Protein AF-A0A2D9X0V2-F1 (afdb_monomer_lite)

Foldseek 3Di:
DCCVPPVVDDDPQQHDVVSVVVVVVVVCVVPVCVLLVVLVCCVQPVQQKDKDAQVCCVVLVHDHALFRIFIDDNPDDSNPDDTAATEDEDEPPDDLDDPPDPCRHPVNLAVRQVVGVVVVHWYWYWYQYPVRDIDIDTDYDDDDAADADFDDLVLLLVQLPADWDQPDQQAIKGQADVDDDDQLAFDDDDRTGGGGNLSNQLSVCSNVVNLVPHDQSNVVSNVLSVRNWRWDQPVVPVARTFTDRDDPPPDGRPDGHHRPVDDD

Secondary structure (DSSP, 8-state):
-HHHHHH---BTTB-SHHHHHHHHHHHHTT-TTHHHHHHHHHHHHTTT-EEEEGGGTGGGTPPP-S-SEEEE-TT--TTTS--SEEEEEEETT--SSSSS-GGGSHHHHHHHHHHHHHTT-EEEEEEE-TT--EEEEEE-------SSPPPPHHHHHHHHTS-EEE-GGG-EEES--TT---TTSSEEETTEEEEPHHHHHHHHHHHTT-GGG--HHHHHHHHHHHTTPEEEE-GGGTSSEEEESSSTTSS--SEEE--TTS--

pLDDT: mean 91.46, std 9.12, range [43.88, 97.81]

Radius of gyration: 25.65 Å; chains: 1; bounding box: 57×40×72 Å

Structure (mmCIF, N/CA/C/O backbone):
data_AF-A0A2D9X0V2-F1
#
_entry.id   AF-A0A2D9X0V2-F1
#
loop_
_atom_site.group_PDB
_atom_site.id
_atom_site.type_symbol
_atom_site.label_atom_id
_atom_site.label_alt_id
_atom_site.label_comp_id
_atom_site.label_asym_id
_atom_site.label_entity_id
_atom_site.label_seq_id
_atom_site.pdbx_PDB_ins_code
_atom_site.Cartn_x
_atom_site.Cartn_y
_atom_site.Cartn_z
_atom_site.occupancy
_atom_site.B_iso_or_equiv
_atom_site.auth_seq_id
_atom_site.auth_comp_id
_atom_site.auth_asym_id
_atom_site.auth_atom_id
_atom_site.pdbx_PDB_model_num
ATOM 1 N N . MET A 1 1 ? 19.853 6.253 -24.425 1.00 90.56 1 MET A N 1
ATOM 2 C CA . MET A 1 1 ? 20.759 5.801 -23.343 1.00 90.56 1 MET A CA 1
ATOM 3 C C . MET A 1 1 ? 20.825 4.274 -23.250 1.00 90.56 1 MET A C 1
ATOM 5 O O . MET A 1 1 ? 21.833 3.720 -23.668 1.00 90.56 1 MET A O 1
ATOM 9 N N . PHE A 1 2 ? 19.755 3.577 -22.837 1.00 93.25 2 PHE A N 1
ATOM 10 C CA . PHE A 1 2 ? 19.764 2.114 -22.609 1.00 93.25 2 PHE A CA 1
ATOM 11 C C . PHE A 1 2 ? 20.326 1.276 -23.769 1.00 93.25 2 PHE A C 1
ATOM 13 O O . PHE A 1 2 ? 21.198 0.434 -23.568 1.00 93.25 2 PHE A O 1
ATOM 20 N N . SER A 1 3 ? 19.871 1.524 -25.001 1.00 92.00 3 SER A N 1
ATOM 21 C CA . SER A 1 3 ? 20.321 0.760 -26.174 1.00 92.00 3 SER A CA 1
ATOM 22 C C . SER A 1 3 ? 21.825 0.887 -26.447 1.00 92.00 3 SER A C 1
ATOM 24 O O . SER A 1 3 ? 22.450 -0.082 -26.870 1.00 92.00 3 SER A O 1
ATOM 26 N N . ARG A 1 4 ? 22.419 2.056 -26.180 1.00 91.69 4 ARG A N 1
ATOM 27 C CA . ARG A 1 4 ? 23.867 2.274 -26.321 1.00 91.69 4 ARG A CA 1
ATOM 28 C C . ARG A 1 4 ? 24.619 1.480 -25.254 1.00 91.69 4 ARG A C 1
ATOM 30 O O . ARG A 1 4 ? 25.456 0.652 -25.590 1.00 91.69 4 ARG A O 1
ATOM 37 N N . ASN A 1 5 ? 24.241 1.676 -23.991 1.00 90.56 5 ASN A N 1
ATOM 38 C CA . ASN A 1 5 ? 24.984 1.170 -22.835 1.00 90.56 5 ASN A CA 1
ATOM 39 C C . ASN A 1 5 ? 24.847 -0.350 -22.635 1.00 90.56 5 ASN A C 1
ATOM 41 O O . ASN A 1 5 ? 25.811 -1.000 -22.253 1.00 90.56 5 ASN A O 1
ATOM 45 N N . HIS A 1 6 ? 23.679 -0.936 -22.929 1.00 91.69 6 HIS A N 1
ATOM 46 C CA . HIS A 1 6 ? 23.405 -2.355 -22.638 1.00 91.69 6 HIS A CA 1
ATOM 47 C C . HIS A 1 6 ? 23.173 -3.227 -23.870 1.00 91.69 6 HIS A C 1
ATOM 49 O O . HIS A 1 6 ? 23.117 -4.450 -23.752 1.00 91.69 6 HIS A O 1
ATOM 55 N N . ARG A 1 7 ? 22.961 -2.634 -25.052 1.00 88.69 7 ARG A N 1
ATOM 56 C CA . ARG A 1 7 ? 22.652 -3.390 -26.281 1.00 88.69 7 ARG A CA 1
ATOM 57 C C . ARG A 1 7 ? 23.682 -3.194 -27.390 1.00 88.69 7 ARG A C 1
ATOM 59 O O . ARG A 1 7 ? 23.500 -3.763 -28.460 1.00 88.69 7 ARG A O 1
ATOM 66 N N . GLY A 1 8 ? 24.739 -2.417 -27.144 1.00 88.31 8 GLY A N 1
ATOM 67 C CA . GLY A 1 8 ? 25.802 -2.172 -28.121 1.00 88.31 8 GLY A CA 1
ATOM 68 C C . GLY A 1 8 ? 25.319 -1.457 -29.384 1.00 88.31 8 GLY A C 1
ATOM 69 O O . GLY A 1 8 ? 25.950 -1.572 -30.431 1.00 88.31 8 GLY A O 1
ATOM 70 N N . VAL A 1 9 ? 24.184 -0.752 -29.317 1.00 92.31 9 VAL A N 1
ATOM 71 C CA . VAL A 1 9 ? 23.658 -0.000 -30.460 1.00 92.31 9 VAL A CA 1
ATOM 72 C C . VAL A 1 9 ? 24.478 1.273 -30.623 1.00 92.31 9 VAL A C 1
ATOM 74 O O . VAL A 1 9 ? 24.496 2.123 -29.729 1.00 92.31 9 VAL A O 1
ATOM 77 N N . SER A 1 10 ? 25.135 1.415 -31.771 1.00 89.69 10 SER A N 1
ATOM 78 C CA . SER A 1 10 ? 25.848 2.634 -32.138 1.00 89.69 10 SER A CA 1
ATOM 79 C C . SER A 1 10 ? 24.902 3.643 -32.788 1.00 89.69 10 SER A C 1
ATOM 81 O O . SER A 1 10 ? 24.020 3.296 -33.575 1.00 89.69 10 SER A O 1
ATOM 83 N N . PHE A 1 11 ? 25.097 4.916 -32.455 1.00 91.94 11 PHE A N 1
ATOM 84 C CA . PHE A 1 11 ? 24.356 6.029 -33.036 1.00 91.94 11 PHE A CA 1
ATOM 85 C C . PHE A 1 11 ? 25.360 6.937 -33.749 1.00 91.94 11 PHE A C 1
ATOM 87 O O . PHE A 1 11 ? 26.221 7.497 -33.075 1.00 91.94 11 PHE A O 1
ATOM 94 N N . PRO A 1 12 ? 25.284 7.111 -35.082 1.00 91.50 12 PRO A N 1
ATOM 95 C CA . PRO A 1 12 ? 26.264 7.911 -35.825 1.00 91.50 12 PRO A CA 1
ATOM 96 C C . PRO A 1 12 ? 26.401 9.357 -35.331 1.00 91.50 12 PRO A C 1
ATOM 98 O O . PRO A 1 12 ? 27.483 9.928 -35.390 1.00 91.50 12 PRO A O 1
ATOM 101 N N . SER A 1 13 ? 25.316 9.939 -34.812 1.00 90.94 13 SER A N 1
ATOM 102 C CA . SER A 1 13 ? 25.298 11.284 -34.227 1.00 90.94 13 SER A CA 1
ATOM 103 C C . SER A 1 13 ? 25.867 11.357 -32.803 1.00 90.94 13 SER A C 1
ATOM 105 O O . SER A 1 13 ? 26.024 12.452 -32.278 1.00 90.94 13 SER A O 1
ATOM 107 N N . ILE A 1 14 ? 26.144 10.215 -32.165 1.00 92.44 14 ILE A N 1
ATOM 108 C CA . ILE A 1 14 ? 26.687 10.106 -30.803 1.00 92.44 14 ILE A CA 1
ATOM 109 C C . ILE A 1 14 ? 27.862 9.105 -30.827 1.00 92.44 14 ILE A C 1
ATOM 111 O O . ILE A 1 14 ? 27.744 7.988 -30.309 1.00 92.44 14 ILE A O 1
ATOM 115 N N . PRO A 1 15 ? 28.978 9.461 -31.495 1.00 90.69 15 PRO A N 1
ATOM 116 C CA . PRO A 1 15 ? 30.068 8.526 -31.776 1.00 90.69 15 PRO A CA 1
ATOM 117 C C . PRO A 1 15 ? 30.901 8.157 -30.541 1.00 90.69 15 PRO A C 1
ATOM 119 O O . PRO A 1 15 ? 31.476 7.073 -30.501 1.00 90.69 15 PRO A O 1
ATOM 122 N N . ASP A 1 16 ? 30.958 9.030 -29.536 1.00 91.88 16 ASP A N 1
ATOM 123 C CA . ASP A 1 16 ? 31.800 8.885 -28.348 1.00 91.88 16 ASP A CA 1
ATOM 124 C C . ASP A 1 16 ? 31.093 9.398 -27.079 1.00 91.88 16 ASP A C 1
ATOM 126 O O . ASP A 1 16 ? 29.935 9.827 -27.113 1.00 91.88 16 ASP A O 1
ATOM 130 N N . ASP A 1 17 ? 31.770 9.292 -25.934 1.00 91.25 17 ASP A N 1
ATOM 131 C CA . ASP A 1 17 ? 31.208 9.671 -24.633 1.00 91.25 17 ASP A CA 1
ATOM 132 C C . ASP A 1 17 ? 31.069 11.183 -24.437 1.00 91.25 17 ASP A C 1
ATOM 134 O O . ASP A 1 17 ? 30.162 11.616 -23.728 1.00 91.25 17 ASP A O 1
ATOM 138 N N . ASN A 1 18 ? 31.880 12.000 -25.114 1.00 94.88 18 ASN A N 1
ATOM 139 C CA . ASN A 1 18 ? 31.736 13.456 -25.063 1.00 94.88 18 ASN A CA 1
ATOM 140 C C . ASN A 1 18 ? 30.476 13.900 -25.814 1.00 94.88 18 ASN A C 1
ATOM 142 O O . ASN A 1 18 ? 29.699 14.710 -25.307 1.00 94.88 18 ASN A O 1
ATOM 146 N N . ALA A 1 19 ? 30.231 13.327 -26.995 1.00 94.56 19 ALA A N 1
ATOM 147 C CA . ALA A 1 19 ? 29.002 13.542 -27.749 1.00 94.56 19 ALA A CA 1
ATOM 148 C C . ALA A 1 19 ? 27.776 13.034 -26.977 1.00 94.56 19 ALA A C 1
ATOM 150 O O . ALA A 1 19 ? 26.724 13.673 -26.995 1.00 94.56 19 ALA A O 1
ATOM 151 N N . MET A 1 20 ? 27.913 11.913 -26.258 1.00 93.50 20 MET A N 1
ATOM 152 C CA . MET A 1 20 ? 26.854 11.406 -25.387 1.00 93.50 20 MET A CA 1
ATOM 153 C C . MET A 1 20 ? 26.541 12.381 -24.257 1.00 93.50 20 MET A C 1
ATOM 155 O O . MET A 1 20 ? 25.371 12.672 -24.031 1.00 93.50 20 MET A O 1
ATOM 159 N N . LEU A 1 21 ? 27.559 12.900 -23.568 1.00 94.25 21 LEU A N 1
ATOM 160 C CA . LEU A 1 21 ? 27.370 13.877 -22.499 1.00 94.25 21 LEU A CA 1
ATOM 161 C C . LEU A 1 21 ? 26.686 15.147 -23.019 1.00 94.25 21 LEU A C 1
ATOM 163 O O . LEU A 1 21 ? 25.749 15.632 -22.392 1.00 94.25 21 LEU A O 1
ATOM 167 N N . GLY A 1 22 ? 27.098 15.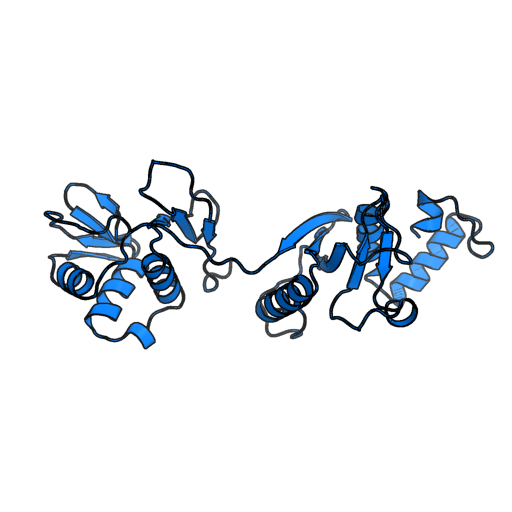643 -24.189 1.00 95.81 22 GLY A N 1
ATOM 168 C CA . GLY A 1 22 ? 26.439 16.771 -24.851 1.00 95.81 22 GLY A CA 1
ATOM 169 C C . GLY A 1 22 ? 24.956 16.503 -25.120 1.00 95.81 22 GLY A C 1
ATOM 170 O O . GLY A 1 22 ? 24.108 17.312 -24.750 1.00 95.81 22 GLY A O 1
ATOM 171 N N . TRP A 1 23 ? 24.638 15.333 -25.683 1.00 94.94 23 TRP A N 1
ATOM 172 C CA . TRP A 1 23 ? 23.258 14.916 -25.938 1.00 94.94 23 TRP A CA 1
ATOM 173 C C . TRP A 1 23 ? 22.440 14.771 -24.647 1.00 94.94 23 TRP A C 1
ATOM 175 O O . TRP A 1 23 ? 21.298 15.218 -24.596 1.00 94.94 23 TRP A O 1
ATOM 185 N N . VAL A 1 24 ? 23.009 14.170 -23.596 1.00 94.94 24 VAL A N 1
ATOM 186 C CA . VAL A 1 24 ? 22.336 14.026 -22.295 1.00 94.94 24 VAL A CA 1
ATOM 187 C C . VAL A 1 24 ? 22.049 15.399 -21.699 1.00 94.94 24 VAL A C 1
ATOM 189 O O . VAL A 1 24 ? 20.915 15.647 -21.308 1.00 94.94 24 VAL A O 1
ATOM 192 N N . ASN A 1 25 ? 23.023 16.311 -21.693 1.00 95.00 25 ASN A N 1
ATOM 193 C CA . ASN A 1 25 ? 22.840 17.662 -21.165 1.00 95.00 25 ASN A CA 1
ATOM 194 C C . ASN A 1 25 ? 21.732 18.418 -21.906 1.00 95.00 25 ASN A C 1
ATOM 196 O O . ASN A 1 25 ? 20.874 19.018 -21.269 1.00 95.00 25 ASN A O 1
ATOM 200 N N . GLU A 1 26 ? 21.705 18.355 -23.240 1.00 95.38 26 GLU A N 1
ATOM 201 C CA . GLU A 1 26 ? 20.637 18.965 -24.042 1.00 95.38 26 GLU A CA 1
ATOM 202 C C . GLU A 1 26 ? 19.260 18.378 -23.698 1.00 95.38 26 GLU A C 1
ATOM 204 O O . GLU A 1 26 ? 18.265 19.099 -23.600 1.00 95.38 26 GLU A O 1
ATOM 209 N N . ARG A 1 27 ? 19.187 17.060 -23.491 1.00 94.38 27 ARG A N 1
ATOM 210 C CA . ARG A 1 27 ? 17.928 16.389 -23.157 1.00 94.38 27 ARG A CA 1
ATOM 211 C C . ARG A 1 27 ? 17.461 16.704 -21.747 1.00 94.38 27 ARG A C 1
ATOM 213 O O . ARG A 1 27 ? 16.280 16.980 -21.592 1.00 94.38 27 ARG A O 1
ATOM 220 N N . LEU A 1 28 ? 18.363 16.765 -20.771 1.00 95.06 28 LEU A N 1
ATOM 221 C CA . LEU A 1 28 ? 18.031 17.113 -19.387 1.00 95.06 28 LEU A CA 1
ATOM 222 C C . LEU A 1 28 ? 17.458 18.521 -19.240 1.00 95.06 28 LEU A C 1
ATOM 224 O O . LEU A 1 28 ? 16.636 18.751 -18.361 1.00 95.06 28 LEU A O 1
ATOM 228 N N . MET A 1 29 ? 17.841 19.453 -20.118 1.00 93.88 29 MET A N 1
ATOM 229 C CA . MET A 1 29 ? 17.241 20.792 -20.133 1.00 93.88 29 MET A CA 1
ATOM 230 C C . MET A 1 29 ? 15.763 20.781 -20.542 1.00 93.88 29 MET A C 1
ATOM 232 O O . MET A 1 29 ? 15.030 21.698 -20.187 1.00 93.88 29 MET A O 1
ATOM 236 N N . ASN A 1 30 ? 15.329 19.767 -21.296 1.00 93.44 30 ASN A N 1
ATOM 237 C CA . ASN A 1 30 ? 13.947 19.624 -21.756 1.00 93.44 30 ASN A CA 1
ATOM 238 C C . ASN A 1 30 ? 13.145 18.631 -20.907 1.00 93.44 30 ASN A C 1
ATOM 240 O O . ASN A 1 30 ? 11.937 18.781 -20.768 1.00 93.44 30 ASN A O 1
ATOM 244 N N . ASP A 1 31 ? 13.817 17.615 -20.374 1.00 92.75 31 ASP A N 1
ATOM 245 C CA . ASP A 1 31 ? 13.231 16.530 -19.601 1.00 92.75 31 ASP A CA 1
ATOM 246 C C . ASP A 1 31 ? 14.148 16.182 -18.414 1.00 92.75 31 ASP A C 1
ATOM 248 O O . ASP A 1 31 ? 15.063 15.357 -18.538 1.00 92.75 31 ASP A O 1
ATOM 252 N N . PRO A 1 32 ? 13.929 16.826 -17.254 1.00 91.69 32 PRO A N 1
ATOM 253 C CA . PRO A 1 32 ? 14.712 16.569 -16.050 1.00 91.69 32 PRO A CA 1
ATOM 254 C C . PRO A 1 32 ? 14.565 15.143 -15.503 1.00 91.69 32 PRO A C 1
ATOM 256 O O . PRO A 1 32 ? 15.434 14.703 -14.752 1.00 91.69 32 PRO A O 1
ATOM 259 N N . ALA A 1 33 ? 13.501 14.416 -15.873 1.00 91.94 33 ALA A N 1
ATOM 260 C CA . ALA A 1 33 ? 13.238 13.055 -15.408 1.00 91.94 33 ALA A CA 1
ATOM 261 C C . ALA A 1 33 ? 14.044 11.991 -16.172 1.00 91.94 33 ALA A C 1
ATOM 263 O O . ALA A 1 33 ? 14.067 10.825 -15.776 1.00 91.94 33 ALA A O 1
ATOM 264 N N . LEU A 1 34 ? 14.751 12.374 -17.241 1.00 94.50 34 LEU A N 1
ATOM 265 C CA . LEU A 1 34 ? 15.469 11.458 -18.128 1.00 94.50 34 LEU A CA 1
ATOM 266 C C . LEU A 1 34 ? 16.405 10.480 -17.396 1.00 94.50 34 LEU A C 1
ATOM 268 O O . LEU A 1 34 ? 16.521 9.323 -17.804 1.00 94.50 34 LEU A O 1
ATOM 272 N N . ILE A 1 35 ? 17.106 10.923 -16.343 1.00 94.75 35 ILE A N 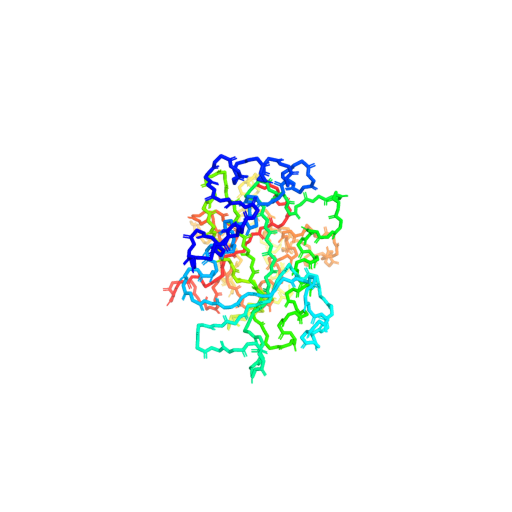1
ATOM 273 C CA . ILE A 1 35 ? 18.024 10.043 -15.595 1.00 94.75 35 ILE A CA 1
ATOM 274 C C . ILE A 1 35 ? 17.243 9.008 -14.779 1.00 94.75 35 ILE A C 1
ATOM 276 O O . ILE A 1 35 ? 17.631 7.840 -14.746 1.00 94.75 35 ILE A O 1
ATOM 280 N N . GLN A 1 36 ? 16.142 9.414 -14.152 1.00 95.19 36 GLN A N 1
ATOM 281 C CA . GLN A 1 36 ? 15.252 8.542 -13.391 1.00 95.19 36 GLN A CA 1
ATOM 282 C C . GLN A 1 36 ? 14.593 7.516 -14.314 1.00 95.19 36 GLN A C 1
ATOM 284 O O . GLN A 1 36 ? 14.670 6.315 -14.060 1.00 95.19 36 GLN A O 1
ATOM 289 N N . GLU A 1 37 ? 14.040 7.966 -15.441 1.00 95.25 37 GLU A N 1
ATOM 290 C CA . GLU A 1 37 ? 13.464 7.089 -16.460 1.00 95.25 37 GLU A CA 1
ATOM 291 C C . GLU A 1 37 ? 14.492 6.098 -17.015 1.00 95.25 37 GLU A C 1
ATOM 293 O O . GLU A 1 37 ? 14.180 4.929 -17.256 1.00 95.25 37 GLU A O 1
ATOM 298 N N . TYR A 1 38 ? 15.740 6.538 -17.204 1.00 96.00 38 TYR A N 1
ATOM 299 C CA . TYR A 1 38 ? 16.826 5.654 -17.605 1.00 96.00 38 TYR A CA 1
ATOM 300 C C . TYR A 1 38 ? 17.105 4.571 -16.555 1.00 96.00 38 TYR A C 1
ATOM 302 O O . TYR A 1 38 ? 17.200 3.402 -16.935 1.00 96.00 38 TYR A O 1
ATOM 310 N N . ALA A 1 39 ? 17.190 4.931 -15.271 1.00 97.06 39 ALA A N 1
ATOM 311 C CA . ALA A 1 39 ? 17.398 3.978 -14.178 1.00 97.06 39 ALA A CA 1
ATOM 312 C C . ALA A 1 39 ? 16.252 2.954 -14.096 1.00 97.06 39 ALA A C 1
ATOM 314 O O . ALA A 1 39 ? 16.486 1.750 -13.983 1.00 97.06 39 ALA A O 1
ATOM 315 N N . ILE A 1 40 ? 15.007 3.408 -14.262 1.00 97.31 40 ILE A N 1
ATOM 316 C CA . ILE A 1 40 ? 13.824 2.542 -14.345 1.00 97.31 40 ILE A CA 1
ATOM 317 C C . ILE A 1 40 ? 13.918 1.586 -15.536 1.00 97.31 40 ILE A C 1
ATOM 319 O O . ILE A 1 40 ? 13.707 0.378 -15.395 1.00 97.31 40 ILE A O 1
ATOM 323 N N . LEU A 1 41 ? 14.248 2.102 -16.725 1.00 96.94 41 LEU A N 1
ATOM 324 C CA . LEU A 1 41 ? 14.426 1.267 -17.909 1.00 96.94 41 LEU A CA 1
ATOM 325 C C . LEU A 1 41 ? 15.534 0.242 -17.702 1.00 96.94 41 LEU A C 1
ATOM 327 O O . LEU A 1 41 ? 15.370 -0.896 -18.130 1.00 96.94 41 LEU A O 1
ATOM 331 N N . GLU A 1 42 ? 16.639 0.614 -17.064 1.00 96.56 42 GLU A N 1
ATOM 332 C CA . GLU A 1 42 ? 17.723 -0.303 -16.733 1.00 96.56 42 GLU A CA 1
ATOM 333 C C . GLU A 1 42 ? 17.231 -1.423 -15.807 1.00 96.56 42 GLU A C 1
ATOM 335 O O . GLU A 1 42 ? 17.318 -2.597 -16.184 1.00 96.56 42 GLU A O 1
ATOM 340 N N . ALA A 1 43 ? 16.602 -1.069 -14.682 1.00 96.69 43 ALA A N 1
ATOM 341 C CA . ALA A 1 43 ? 16.047 -2.013 -13.713 1.00 96.69 43 ALA A CA 1
ATOM 342 C C . ALA A 1 43 ? 15.055 -3.000 -14.350 1.00 96.69 43 ALA A C 1
ATOM 344 O O . ALA A 1 43 ? 15.099 -4.204 -14.090 1.00 96.69 43 ALA A O 1
ATOM 345 N N . LEU A 1 44 ? 14.192 -2.519 -15.249 1.00 96.88 44 LEU A N 1
ATOM 346 C CA . LEU A 1 44 ? 13.216 -3.369 -15.925 1.00 96.88 44 LEU A CA 1
ATOM 347 C C . LEU A 1 44 ? 13.830 -4.191 -17.065 1.00 96.88 44 LEU A C 1
ATOM 349 O O . LEU A 1 44 ? 13.467 -5.354 -17.247 1.00 96.88 44 LEU A O 1
ATOM 353 N N . ARG A 1 45 ? 14.731 -3.623 -17.874 1.00 96.38 45 ARG A N 1
ATOM 354 C CA . ARG A 1 45 ? 15.180 -4.227 -19.145 1.00 96.38 45 ARG A CA 1
ATOM 355 C C . ARG A 1 45 ? 16.430 -5.091 -19.018 1.00 96.38 45 ARG A C 1
ATOM 357 O O . ARG A 1 45 ? 16.611 -5.959 -19.882 1.00 96.38 45 ARG A O 1
ATOM 364 N N . VAL A 1 46 ? 17.281 -4.878 -18.010 1.00 95.06 46 VAL A N 1
ATOM 365 C CA . VAL A 1 46 ? 18.464 -5.725 -17.751 1.00 95.06 46 VAL A CA 1
ATOM 366 C C . VAL A 1 46 ? 18.061 -7.182 -17.472 1.00 95.06 46 VAL A C 1
ATOM 368 O O . VAL A 1 46 ? 18.612 -8.061 -18.135 1.00 95.06 46 VAL A O 1
ATOM 371 N N . PRO A 1 47 ? 17.025 -7.476 -16.656 1.00 94.12 47 PRO A N 1
ATOM 372 C CA . PRO A 1 47 ? 16.509 -8.840 -16.472 1.00 94.12 47 PRO A CA 1
ATOM 373 C C . PRO A 1 47 ? 15.866 -9.475 -17.722 1.00 94.12 47 PRO A C 1
ATOM 375 O O . PRO A 1 47 ? 15.432 -10.624 -17.688 1.00 94.12 47 PRO A O 1
ATOM 378 N N . GLY A 1 48 ? 15.767 -8.746 -18.840 1.00 95.19 48 GLY A N 1
ATOM 379 C CA . GLY A 1 48 ? 15.264 -9.263 -20.116 1.00 95.19 48 GLY A CA 1
ATOM 380 C C . GLY A 1 48 ? 13.790 -8.971 -20.414 1.00 95.19 48 GLY A C 1
ATOM 381 O O . GLY A 1 48 ? 13.319 -9.349 -21.499 1.00 95.19 48 GLY A O 1
ATOM 382 N N . ASN A 1 49 ? 13.078 -8.269 -19.522 1.00 97.00 49 ASN A N 1
ATOM 383 C CA . ASN A 1 49 ? 11.703 -7.819 -19.769 1.00 97.00 49 ASN A CA 1
ATOM 384 C C . ASN A 1 49 ? 11.635 -6.901 -20.991 1.00 97.00 49 ASN A C 1
ATOM 386 O O . ASN A 1 49 ? 12.634 -6.306 -21.402 1.00 97.00 49 ASN A O 1
ATOM 390 N N . LYS A 1 50 ? 10.453 -6.767 -21.591 1.00 96.38 50 LYS A N 1
ATOM 391 C CA . LYS A 1 50 ? 10.176 -5.808 -22.667 1.00 96.38 50 LYS A CA 1
ATOM 392 C C . LYS A 1 50 ? 9.313 -4.714 -22.080 1.00 96.38 50 LYS A C 1
ATOM 394 O O . LYS A 1 50 ? 8.371 -5.024 -21.371 1.00 96.38 50 LYS A O 1
ATOM 399 N N . VAL A 1 51 ? 9.654 -3.465 -22.366 1.00 96.56 51 VAL A N 1
ATOM 400 C CA . VAL A 1 51 ? 8.919 -2.298 -21.880 1.00 96.56 51 VAL A CA 1
ATOM 401 C C . VAL A 1 51 ? 8.561 -1.448 -23.084 1.00 96.56 51 VAL A C 1
ATOM 403 O O . VAL A 1 51 ? 9.408 -1.224 -23.953 1.00 96.56 51 VAL A O 1
ATOM 406 N N . VAL A 1 52 ? 7.310 -1.014 -23.140 1.00 95.50 52 VAL A N 1
ATOM 407 C CA . VAL A 1 52 ? 6.800 -0.059 -24.120 1.00 95.50 52 VAL A CA 1
ATOM 408 C C . VAL A 1 52 ? 6.308 1.147 -23.339 1.00 95.50 52 VAL A C 1
ATOM 410 O O . VAL A 1 52 ? 5.530 0.986 -22.410 1.00 95.50 52 VAL A O 1
ATOM 413 N N . LEU A 1 53 ? 6.785 2.334 -23.696 1.00 95.38 53 LEU A N 1
ATOM 414 C CA . LEU A 1 53 ? 6.413 3.586 -23.035 1.00 95.38 53 LEU A CA 1
ATOM 415 C C . LEU A 1 53 ? 5.090 4.130 -23.585 1.00 95.38 53 LEU A C 1
ATOM 417 O O . LEU A 1 53 ? 4.771 3.871 -24.752 1.00 95.38 53 LEU A O 1
ATOM 421 N N . GLN A 1 54 ? 4.377 4.914 -22.773 1.00 94.44 54 GLN A N 1
ATOM 422 C CA . GLN A 1 54 ? 3.032 5.441 -23.051 1.00 94.44 54 GLN A CA 1
ATOM 423 C C . GLN A 1 54 ? 2.871 6.037 -24.454 1.00 94.44 54 GLN A C 1
ATOM 425 O O . GLN A 1 54 ? 1.963 5.675 -25.200 1.00 94.44 54 GLN A O 1
ATOM 430 N N . HIS A 1 55 ? 3.829 6.855 -24.894 1.00 91.56 55 HIS A N 1
ATOM 431 C CA . HIS A 1 55 ? 3.808 7.492 -26.218 1.00 91.56 55 HIS A CA 1
ATOM 432 C C . HIS A 1 55 ? 3.839 6.508 -27.412 1.00 91.56 55 HIS A C 1
ATOM 434 O O . HIS A 1 55 ? 3.723 6.923 -28.567 1.00 91.56 55 HIS A O 1
ATOM 440 N N . ASN A 1 56 ? 4.028 5.207 -27.169 1.00 93.81 56 ASN A N 1
ATOM 441 C CA . ASN A 1 56 ? 3.967 4.149 -28.178 1.00 93.81 56 ASN A CA 1
ATOM 442 C C . ASN A 1 56 ? 2.772 3.192 -28.008 1.00 93.81 56 ASN A C 1
ATOM 444 O O . ASN A 1 56 ? 2.675 2.249 -28.794 1.00 93.81 56 ASN A O 1
ATOM 448 N N . PHE A 1 57 ? 1.866 3.404 -27.046 1.00 92.88 57 PHE A N 1
ATOM 449 C CA . PHE A 1 57 ? 0.711 2.519 -26.819 1.00 92.88 57 PHE A CA 1
ATOM 450 C C . PHE A 1 57 ? -0.181 2.401 -28.056 1.00 92.88 57 PHE A C 1
ATOM 452 O O . PHE A 1 57 ? -0.457 1.291 -28.519 1.00 92.88 57 PHE A O 1
ATOM 459 N N . SER A 1 58 ? -0.517 3.535 -28.674 1.00 90.25 58 SER A N 1
ATOM 460 C CA . SER A 1 58 ? -1.354 3.589 -29.880 1.00 90.25 58 SER A CA 1
ATOM 461 C C . SER A 1 58 ? -0.777 2.780 -31.047 1.00 90.25 58 SER A C 1
ATOM 463 O O . SER A 1 58 ? -1.517 2.135 -31.787 1.00 90.25 58 SER A O 1
ATOM 465 N N . LYS A 1 59 ? 0.555 2.726 -31.178 1.00 89.12 59 LYS A N 1
ATOM 466 C CA . LYS A 1 59 ? 1.243 1.939 -32.218 1.00 89.12 59 LYS A CA 1
ATOM 467 C C . LYS A 1 59 ? 1.102 0.429 -32.018 1.00 89.12 59 LYS A C 1
ATOM 469 O O . LYS A 1 59 ? 1.327 -0.324 -32.962 1.00 89.12 59 LYS A O 1
ATOM 474 N N . LEU A 1 60 ? 0.764 -0.010 -30.808 1.00 85.94 60 LEU A N 1
ATOM 475 C CA . LEU A 1 60 ? 0.512 -1.409 -30.465 1.00 85.94 60 LEU A CA 1
ATOM 476 C C . LEU A 1 60 ? -0.979 -1.726 -30.308 1.00 85.94 60 LEU A C 1
ATOM 478 O O . LEU A 1 60 ? -1.310 -2.844 -29.921 1.00 85.94 60 LEU A O 1
ATOM 482 N N . GLY A 1 61 ? -1.869 -0.772 -30.606 1.00 86.69 61 GLY A N 1
ATOM 483 C CA . GLY A 1 61 ? -3.306 -0.940 -30.386 1.00 86.69 61 GLY A CA 1
ATOM 484 C C . GLY A 1 61 ? -3.656 -1.136 -28.911 1.00 86.69 61 GLY A C 1
ATOM 485 O O . GLY A 1 61 ? -4.593 -1.863 -28.598 1.00 86.69 61 GLY A O 1
ATOM 486 N N . ILE A 1 62 ? -2.859 -0.555 -28.013 1.00 86.56 62 ILE A N 1
ATOM 487 C CA . ILE A 1 62 ? -3.130 -0.535 -26.579 1.00 86.56 62 ILE A CA 1
ATOM 488 C C . ILE A 1 62 ? -3.873 0.767 -26.284 1.00 86.56 62 ILE A C 1
ATOM 490 O O . ILE A 1 62 ? -3.426 1.834 -26.712 1.00 86.56 62 ILE A O 1
ATOM 494 N N . ASP A 1 63 ? -4.988 0.654 -25.565 1.00 86.50 63 ASP A N 1
ATOM 495 C CA . ASP A 1 63 ? -5.738 1.803 -25.064 1.00 86.50 63 ASP A CA 1
ATOM 496 C C . ASP A 1 63 ? -4.849 2.703 -24.203 1.00 86.50 63 ASP A C 1
ATOM 498 O O . ASP A 1 63 ? -3.936 2.227 -23.520 1.00 86.50 63 ASP A O 1
ATOM 502 N N . ASP A 1 64 ? -5.132 4.003 -24.240 1.00 84.75 64 ASP A N 1
ATOM 503 C CA . ASP A 1 64 ? -4.449 4.955 -23.376 1.00 84.75 64 ASP A CA 1
ATOM 504 C C . ASP A 1 64 ? -4.740 4.632 -21.903 1.00 84.75 64 ASP A C 1
ATOM 506 O O . ASP A 1 64 ? -5.827 4.165 -21.544 1.00 84.75 64 ASP A O 1
ATOM 510 N N . SER A 1 65 ? -3.743 4.829 -21.053 1.00 86.12 65 SER A N 1
ATOM 511 C CA . SER A 1 65 ? -3.858 4.635 -19.611 1.00 86.12 65 SER A CA 1
ATOM 512 C C . SER A 1 65 ? -2.959 5.624 -18.891 1.00 86.12 65 SER A C 1
ATOM 514 O O . SER A 1 65 ? -2.008 6.145 -19.469 1.00 86.12 65 SER A O 1
ATOM 516 N N . ASN A 1 66 ? -3.211 5.837 -17.600 1.00 89.38 66 ASN A N 1
ATOM 517 C CA . ASN A 1 66 ? -2.365 6.681 -16.749 1.00 89.38 66 ASN A CA 1
ATOM 518 C C . ASN A 1 66 ? -1.008 6.026 -16.403 1.00 89.38 66 ASN A C 1
ATOM 520 O O . ASN A 1 66 ? -0.340 6.426 -15.455 1.00 89.38 66 ASN A O 1
ATOM 524 N N . SER A 1 67 ? -0.604 4.999 -17.153 1.00 94.94 67 SER A N 1
ATOM 525 C CA . SER A 1 67 ? 0.637 4.259 -16.958 1.00 94.94 67 SER A CA 1
ATOM 526 C C . SER A 1 67 ? 1.770 4.881 -17.763 1.00 94.94 67 SER A C 1
ATOM 528 O O . SER A 1 67 ? 1.646 5.109 -18.965 1.00 94.94 67 SER A O 1
ATOM 530 N N . TRP A 1 68 ? 2.929 5.048 -17.131 1.00 96.06 68 TRP A N 1
ATOM 531 C CA . TRP A 1 68 ? 4.159 5.478 -17.798 1.00 96.06 68 TRP A CA 1
ATOM 532 C C . TRP A 1 68 ? 4.639 4.450 -18.837 1.00 96.06 68 TRP A C 1
ATOM 534 O O . TRP A 1 68 ? 5.145 4.791 -19.914 1.00 96.06 68 TRP A O 1
ATOM 544 N N . GLY A 1 69 ? 4.449 3.162 -18.544 1.00 96.44 69 GLY A N 1
ATOM 545 C CA . GLY A 1 69 ? 4.821 2.090 -19.453 1.00 96.44 69 GLY A CA 1
ATOM 546 C C . GLY A 1 69 ? 4.078 0.786 -19.217 1.00 96.44 69 GLY A C 1
ATOM 547 O O . GLY A 1 69 ? 3.399 0.584 -18.217 1.00 96.44 69 GLY A O 1
ATOM 548 N N . ILE A 1 70 ? 4.233 -0.124 -20.169 1.00 96.75 70 ILE A N 1
ATOM 549 C CA . ILE A 1 70 ? 3.665 -1.467 -20.143 1.00 96.75 70 ILE A CA 1
ATOM 550 C C . ILE A 1 70 ? 4.792 -2.470 -20.312 1.00 96.75 70 ILE A C 1
ATOM 552 O O . ILE A 1 70 ? 5.676 -2.290 -21.159 1.00 96.75 70 ILE A O 1
ATOM 556 N N . ARG A 1 71 ? 4.763 -3.537 -19.513 1.00 96.75 71 ARG A N 1
ATOM 557 C CA . ARG A 1 71 ? 5.833 -4.527 -19.451 1.00 96.75 71 ARG A CA 1
ATOM 558 C C . ARG A 1 71 ? 5.348 -5.922 -19.830 1.00 96.75 71 ARG A C 1
ATOM 560 O O . ARG A 1 71 ? 4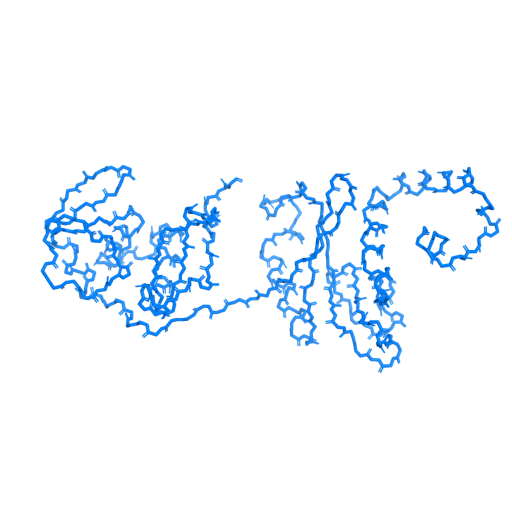.246 -6.350 -19.499 1.00 96.75 71 ARG A O 1
ATOM 567 N N . TRP A 1 72 ? 6.244 -6.645 -20.492 1.00 97.81 72 TRP A N 1
ATOM 568 C CA . TRP A 1 72 ? 6.168 -8.079 -20.722 1.00 97.81 72 TRP A CA 1
ATOM 569 C C . TRP A 1 72 ? 7.367 -8.768 -20.079 1.00 97.81 72 TRP A C 1
ATOM 571 O O . TRP A 1 72 ? 8.483 -8.233 -20.092 1.00 97.81 72 TRP A O 1
ATOM 581 N N . ALA A 1 73 ? 7.151 -9.976 -19.578 1.00 96.94 73 ALA A N 1
ATOM 582 C CA . ALA A 1 73 ? 8.179 -10.885 -19.111 1.00 96.94 73 ALA A CA 1
ATOM 583 C C . ALA A 1 73 ? 9.188 -11.228 -20.221 1.00 96.94 73 ALA A C 1
ATOM 585 O O . ALA A 1 73 ? 8.997 -10.960 -21.415 1.00 96.94 73 ALA A O 1
ATOM 586 N N . SER A 1 74 ? 10.323 -11.797 -19.822 1.00 95.88 74 SER A N 1
ATOM 587 C CA . SER A 1 74 ? 11.444 -12.065 -20.723 1.00 95.88 74 SER A CA 1
ATOM 588 C C . SER A 1 74 ? 11.135 -13.106 -21.807 1.00 95.88 74 SER A C 1
ATOM 590 O O . SER A 1 74 ? 11.718 -13.041 -22.890 1.00 95.88 74 SER A O 1
ATOM 592 N N . ASP A 1 75 ? 10.188 -14.001 -21.579 1.00 95.88 75 ASP A N 1
ATOM 593 C CA . ASP A 1 75 ? 9.726 -15.036 -22.507 1.00 95.88 75 ASP A CA 1
ATOM 594 C C . ASP A 1 75 ? 8.590 -14.571 -23.436 1.00 95.88 75 ASP A C 1
ATOM 596 O O . ASP A 1 75 ? 8.318 -15.204 -24.458 1.00 95.88 75 ASP A O 1
ATOM 600 N N . LYS A 1 76 ? 7.962 -13.429 -23.139 1.00 95.94 76 LYS A N 1
ATOM 601 C CA . LYS A 1 76 ? 6.846 -12.875 -23.912 1.00 95.94 76 LYS A CA 1
ATOM 602 C C . LYS A 1 76 ? 7.296 -11.799 -24.900 1.00 95.94 76 LYS A C 1
ATOM 604 O O . LYS A 1 76 ? 8.355 -11.176 -24.786 1.00 95.94 76 LYS A O 1
ATOM 609 N N . HIS A 1 77 ? 6.467 -11.592 -25.923 1.00 92.69 77 HIS A N 1
ATOM 610 C CA . HIS A 1 77 ? 6.716 -10.619 -26.990 1.00 92.69 77 HIS A CA 1
ATOM 611 C C . HIS A 1 77 ? 5.496 -9.711 -27.209 1.00 92.69 77 HIS A C 1
ATOM 613 O O . HIS A 1 77 ? 4.412 -10.264 -27.424 1.00 92.69 77 HIS A O 1
ATOM 619 N N . PRO A 1 78 ? 5.664 -8.370 -27.259 1.00 91.94 78 PRO A N 1
ATOM 620 C CA . PRO A 1 78 ? 4.554 -7.418 -27.389 1.00 91.94 78 PRO A CA 1
ATOM 621 C C . PRO A 1 78 ? 3.638 -7.638 -28.596 1.00 91.94 78 PRO A C 1
ATOM 623 O O . PRO A 1 78 ? 2.442 -7.408 -28.514 1.00 91.94 78 PRO A O 1
ATOM 626 N N . SER A 1 79 ? 4.172 -8.134 -29.715 1.00 89.06 79 SER A N 1
ATOM 627 C CA . SER A 1 79 ? 3.365 -8.404 -30.919 1.00 89.06 79 SER A CA 1
ATOM 628 C C . SER A 1 79 ? 2.577 -9.719 -30.894 1.00 89.06 79 SER A C 1
ATOM 630 O O . SER A 1 79 ? 1.829 -9.990 -31.828 1.00 89.06 79 SER A O 1
ATOM 632 N N . LYS A 1 80 ? 2.792 -10.578 -29.889 1.00 91.50 80 LYS A N 1
ATOM 633 C CA . LYS A 1 80 ? 2.202 -11.930 -29.825 1.00 91.50 80 LYS A CA 1
ATOM 634 C C . LYS A 1 80 ? 1.434 -12.201 -28.536 1.00 91.50 80 LYS A C 1
ATOM 636 O O . LYS A 1 80 ? 0.612 -13.107 -28.507 1.00 91.50 80 LYS A O 1
ATOM 641 N N . HIS A 1 81 ? 1.735 -11.464 -27.473 1.00 94.94 81 HIS A N 1
ATOM 642 C CA . HIS A 1 81 ? 1.223 -11.724 -26.135 1.00 94.94 81 HIS A CA 1
ATOM 643 C C . HIS A 1 81 ? 0.628 -10.453 -25.547 1.00 94.94 81 HIS A C 1
ATOM 645 O O . HIS A 1 81 ? 1.098 -9.349 -25.828 1.00 94.94 81 HIS A O 1
ATOM 651 N N . LYS A 1 82 ? -0.366 -10.626 -24.676 1.00 94.06 82 LYS A N 1
ATOM 652 C CA . LYS A 1 82 ? -0.874 -9.536 -23.845 1.00 94.06 82 LYS A CA 1
ATOM 653 C C . LYS A 1 82 ? 0.202 -9.068 -22.853 1.00 94.06 82 LYS A C 1
ATOM 655 O O . LYS A 1 82 ? 1.069 -9.876 -22.505 1.00 94.06 82 LYS A O 1
ATOM 660 N N . PRO A 1 83 ? 0.159 -7.794 -22.433 1.00 95.44 83 PRO A N 1
ATOM 661 C CA . PRO A 1 83 ? 0.986 -7.292 -21.344 1.00 95.44 83 PRO A CA 1
ATOM 662 C C . PRO A 1 83 ? 0.895 -8.118 -20.065 1.00 95.44 83 PRO A C 1
ATOM 664 O O . PRO A 1 83 ? -0.158 -8.683 -19.787 1.00 95.44 83 PRO A O 1
ATOM 667 N N . ASP A 1 84 ? 1.968 -8.119 -19.274 1.00 97.00 84 ASP A N 1
ATOM 668 C CA . ASP A 1 84 ? 1.982 -8.696 -17.924 1.00 97.00 84 ASP A CA 1
ATOM 669 C C . ASP A 1 84 ? 1.684 -7.650 -16.850 1.00 97.00 84 ASP A C 1
ATOM 671 O O . ASP A 1 84 ? 1.002 -7.936 -15.867 1.00 97.00 84 ASP A O 1
ATOM 675 N N . SER A 1 85 ? 2.213 -6.438 -17.017 1.00 97.38 85 SER A N 1
ATOM 676 C CA . SER A 1 85 ? 2.041 -5.365 -16.046 1.00 97.38 85 SER A CA 1
ATOM 677 C C . SER A 1 85 ? 1.962 -3.996 -16.699 1.00 97.38 85 SER A C 1
ATOM 679 O O . SER A 1 85 ? 2.417 -3.786 -17.830 1.00 97.38 85 SER A O 1
ATOM 681 N N . GLU A 1 86 ? 1.376 -3.067 -15.957 1.00 97.56 86 GLU A N 1
ATOM 682 C CA . GLU A 1 86 ? 1.472 -1.640 -16.215 1.00 97.56 86 GLU A CA 1
ATOM 683 C C . GLU A 1 86 ? 2.302 -0.982 -15.115 1.00 97.56 86 GLU A C 1
ATOM 685 O O . GLU A 1 86 ? 2.307 -1.426 -13.967 1.00 97.56 86 GLU A O 1
ATOM 690 N N . VAL A 1 87 ? 3.043 0.049 -15.502 1.00 97.38 87 VAL A N 1
ATOM 691 C CA . VAL A 1 87 ? 4.107 0.642 -14.706 1.00 97.38 87 VAL A CA 1
ATOM 692 C C . VAL A 1 87 ? 3.863 2.134 -14.557 1.00 97.38 87 VAL A C 1
ATOM 694 O O . VAL A 1 87 ? 3.714 2.833 -15.560 1.00 97.38 87 VAL A O 1
ATOM 697 N N . ILE A 1 88 ? 3.919 2.617 -13.321 1.00 96.31 88 ILE A N 1
ATOM 698 C CA . ILE A 1 88 ? 4.128 4.029 -12.973 1.00 96.31 88 ILE A CA 1
ATOM 699 C C . ILE A 1 88 ? 5.350 4.140 -12.064 1.00 96.31 88 ILE A C 1
ATOM 701 O O . ILE A 1 88 ? 5.857 3.130 -11.566 1.00 96.31 88 ILE A O 1
ATOM 705 N N . TRP A 1 89 ? 5.844 5.354 -11.849 1.00 95.50 89 TRP A N 1
ATOM 706 C CA . TRP A 1 89 ? 7.009 5.558 -11.005 1.00 95.50 89 TRP A CA 1
ATOM 707 C C . TRP A 1 89 ? 6.971 6.888 -10.256 1.00 95.50 89 TRP A C 1
ATOM 709 O O . TRP A 1 89 ? 6.270 7.804 -10.674 1.00 95.50 89 TRP A O 1
ATOM 719 N N . PHE A 1 90 ? 7.732 6.949 -9.164 1.00 94.00 90 PHE A N 1
ATOM 720 C CA . PHE A 1 90 ? 7.870 8.099 -8.269 1.00 94.00 90 PHE A CA 1
ATOM 721 C C . PHE A 1 90 ? 9.337 8.256 -7.846 1.00 94.00 90 PHE A C 1
ATOM 723 O O . PHE A 1 90 ? 10.073 7.265 -7.739 1.00 94.00 90 PHE A O 1
ATOM 730 N N . ASN A 1 91 ? 9.773 9.480 -7.552 1.00 92.94 91 ASN A N 1
ATOM 731 C CA . ASN A 1 91 ? 10.980 9.680 -6.749 1.00 92.94 91 ASN A CA 1
ATOM 732 C C . ASN A 1 91 ? 10.706 9.320 -5.280 1.00 92.94 91 ASN A C 1
ATOM 734 O O . ASN A 1 91 ? 9.607 9.517 -4.772 1.00 92.94 91 ASN A O 1
ATOM 738 N N . SER A 1 92 ? 11.724 8.851 -4.557 1.00 92.50 92 SER A N 1
ATOM 739 C CA . SER A 1 92 ? 11.600 8.507 -3.131 1.00 92.50 92 SER A CA 1
ATOM 740 C C . SER A 1 92 ? 11.232 9.691 -2.230 1.00 92.50 92 SER A C 1
ATOM 742 O O . SER A 1 92 ? 10.813 9.482 -1.097 1.00 92.50 92 SER A O 1
ATOM 744 N N . SER A 1 93 ? 11.427 10.922 -2.708 1.00 89.06 93 SER A N 1
ATOM 745 C CA . SER A 1 93 ? 11.074 12.164 -2.017 1.00 89.06 93 SER A CA 1
ATOM 746 C C . SER A 1 93 ? 9.672 12.682 -2.354 1.00 89.06 93 SER A C 1
ATOM 748 O O . SER A 1 93 ? 9.244 13.675 -1.766 1.00 89.06 93 SER A O 1
ATOM 750 N N . GLU A 1 94 ? 8.962 12.056 -3.299 1.00 87.00 94 GLU A N 1
ATOM 751 C CA . GLU A 1 94 ? 7.605 12.465 -3.660 1.00 87.00 94 GLU A CA 1
ATOM 752 C C . GLU A 1 94 ? 6.610 12.069 -2.571 1.00 87.00 94 GLU A C 1
ATOM 754 O O . GLU A 1 94 ? 6.564 10.927 -2.112 1.00 87.00 94 GLU A O 1
ATOM 759 N N . LEU A 1 95 ? 5.791 13.039 -2.168 1.00 79.81 95 LEU A N 1
ATOM 760 C CA . LEU A 1 95 ? 4.724 12.831 -1.202 1.00 79.81 95 LEU A CA 1
ATOM 761 C C . LEU A 1 95 ? 3.450 12.402 -1.930 1.00 79.81 95 LEU A C 1
ATOM 763 O O . LEU A 1 95 ? 3.008 13.061 -2.867 1.00 79.81 95 LEU A O 1
ATOM 767 N N . LEU A 1 96 ? 2.825 11.332 -1.440 1.00 74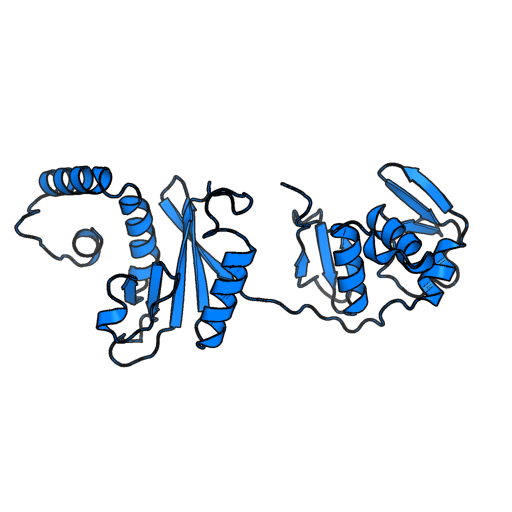.75 96 LEU A N 1
ATOM 768 C CA . LEU A 1 96 ? 1.515 10.857 -1.911 1.00 74.75 96 LEU A CA 1
ATOM 769 C C . LEU A 1 96 ? 0.342 11.588 -1.224 1.00 74.75 96 LEU A C 1
ATOM 771 O O . LEU A 1 96 ? -0.828 11.333 -1.519 1.00 74.75 96 LEU A O 1
ATOM 775 N N . SER A 1 97 ? 0.660 12.487 -0.287 1.00 61.16 97 SER A N 1
ATOM 776 C CA . SER A 1 97 ? -0.260 13.279 0.525 1.00 61.16 97 SER A CA 1
ATOM 777 C C . SER A 1 97 ? -0.156 14.761 0.145 1.00 61.16 97 SER A C 1
ATOM 779 O O . SER A 1 97 ? 0.767 15.457 0.568 1.00 61.16 97 SER A O 1
ATOM 781 N N . GLY A 1 98 ? -1.095 15.277 -0.651 1.00 51.91 98 GLY A N 1
ATOM 782 C CA . GLY A 1 98 ? -1.159 16.715 -0.916 1.00 51.91 98 GLY A CA 1
ATOM 783 C C . GLY A 1 98 ? -2.088 17.113 -2.059 1.00 51.91 98 GLY A C 1
ATOM 784 O O . GLY A 1 98 ? -2.169 16.443 -3.078 1.00 51.91 98 GLY A O 1
ATOM 785 N N . ASN A 1 99 ? -2.756 18.259 -1.906 1.00 46.28 99 ASN A N 1
ATOM 786 C CA . ASN A 1 99 ? -3.590 18.918 -2.925 1.00 46.28 99 ASN A CA 1
ATOM 787 C C . ASN A 1 99 ? -2.783 19.529 -4.097 1.00 46.28 99 ASN A C 1
ATOM 789 O O . ASN A 1 99 ? -3.288 20.398 -4.809 1.00 46.28 99 ASN A O 1
ATOM 793 N N . SER A 1 100 ? -1.523 19.135 -4.280 1.00 43.88 100 SER A N 1
ATOM 794 C CA . SER A 1 100 ? -0.670 19.563 -5.389 1.00 43.88 100 SER A CA 1
ATOM 795 C C . SER A 1 100 ? -0.570 18.417 -6.389 1.00 43.88 100 SER A C 1
ATOM 797 O O . SER A 1 100 ? 0.026 17.391 -6.083 1.00 43.88 100 SER A O 1
ATOM 799 N N . ASP A 1 101 ? -1.191 18.625 -7.549 1.00 47.75 101 ASP A N 1
ATOM 800 C CA . ASP A 1 101 ? -1.362 17.697 -8.669 1.00 47.75 101 ASP A CA 1
ATOM 801 C C . ASP A 1 101 ? -2.154 16.419 -8.334 1.00 47.75 101 ASP A C 1
ATOM 803 O O . ASP A 1 101 ? -1.653 15.417 -7.834 1.00 47.75 101 ASP A O 1
ATOM 807 N N . GLN A 1 102 ? -3.449 16.447 -8.679 1.00 49.38 102 GLN A N 1
ATOM 808 C CA . GLN A 1 102 ? -4.427 15.362 -8.484 1.00 49.38 102 GLN A CA 1
ATOM 809 C C . GLN A 1 102 ? -4.003 14.001 -9.087 1.00 49.38 102 GLN A C 1
ATOM 811 O O . GLN A 1 102 ? -4.642 12.985 -8.813 1.00 49.38 102 GLN A O 1
ATOM 816 N N . SER A 1 103 ? -2.942 13.942 -9.898 1.00 56.94 103 SER A N 1
ATOM 817 C CA . SER A 1 103 ? -2.486 12.723 -10.574 1.00 56.94 103 SER A CA 1
ATOM 818 C C . SER A 1 103 ? -1.790 11.705 -9.661 1.00 56.94 103 SER A C 1
ATOM 820 O O . SER A 1 103 ? -1.645 10.557 -10.074 1.00 56.94 103 SER A O 1
ATOM 822 N N . HIS A 1 104 ? -1.403 12.073 -8.432 1.00 65.06 104 HIS A N 1
ATOM 823 C CA . HIS A 1 104 ? -0.539 11.239 -7.578 1.00 65.06 104 HIS A CA 1
ATOM 824 C C . HIS A 1 104 ? -1.043 11.030 -6.136 1.00 65.06 104 HIS A C 1
ATOM 826 O O . HIS A 1 104 ? -0.257 10.725 -5.241 1.00 65.06 104 HIS A O 1
ATOM 832 N N . SER A 1 105 ? -2.352 11.155 -5.890 1.00 81.12 105 SER A N 1
ATOM 833 C CA . SER A 1 105 ? -2.948 10.818 -4.588 1.00 81.12 105 SER A CA 1
ATOM 834 C C . SER A 1 105 ? -3.103 9.301 -4.392 1.00 81.12 105 SER A C 1
ATOM 836 O O . SER A 1 105 ? -3.142 8.536 -5.360 1.00 81.12 105 SER A O 1
ATOM 838 N N . LEU A 1 106 ? -3.268 8.851 -3.140 1.00 84.31 106 LEU A N 1
ATOM 839 C CA . LEU A 1 106 ? -3.630 7.454 -2.836 1.00 84.31 106 LEU A CA 1
ATOM 840 C C . LEU A 1 106 ? -4.930 7.013 -3.530 1.00 84.31 106 LEU A C 1
ATOM 842 O O . LEU A 1 106 ? -5.047 5.859 -3.934 1.00 84.31 106 LEU A O 1
ATOM 846 N N . GLU A 1 107 ? -5.888 7.926 -3.699 1.00 86.62 107 GLU A N 1
ATOM 847 C CA . GLU A 1 107 ? -7.140 7.665 -4.415 1.00 86.62 107 GLU A CA 1
ATOM 848 C C . GLU A 1 107 ? -6.888 7.424 -5.908 1.00 86.62 107 GLU A C 1
ATOM 850 O O . GLU A 1 107 ? -7.337 6.416 -6.455 1.00 86.62 107 GLU A O 1
ATOM 855 N N . SER A 1 108 ? -6.105 8.291 -6.555 1.00 88.12 108 SER A N 1
ATOM 856 C CA . SER A 1 108 ? -5.713 8.129 -7.959 1.00 88.12 108 SER A CA 1
ATOM 857 C C . SER A 1 108 ? -4.904 6.847 -8.167 1.00 88.12 108 SER A C 1
ATOM 859 O O . SER A 1 108 ? -5.105 6.136 -9.153 1.00 88.12 108 SER A O 1
ATOM 861 N N . LEU A 1 109 ? -4.040 6.502 -7.208 1.00 91.12 109 LEU A N 1
ATOM 862 C CA . LEU A 1 109 ? -3.251 5.274 -7.217 1.00 91.12 109 LEU A CA 1
ATOM 863 C C . LEU A 1 109 ? -4.129 4.018 -7.092 1.00 91.12 109 LEU A C 1
ATOM 865 O O . LEU A 1 109 ? -3.915 3.043 -7.815 1.00 91.12 109 LEU A O 1
ATOM 869 N N . LEU A 1 110 ? -5.134 4.047 -6.209 1.00 92.00 110 LEU A N 1
ATOM 870 C CA . LEU A 1 110 ? -6.121 2.976 -6.072 1.00 92.00 110 LEU A CA 1
ATOM 871 C C . LEU A 1 110 ? -6.947 2.825 -7.353 1.00 92.00 110 LEU A C 1
ATOM 873 O O . LEU A 1 110 ? -7.105 1.710 -7.848 1.00 92.00 110 LEU A O 1
ATOM 877 N N . HIS A 1 111 ? -7.432 3.936 -7.913 1.00 92.88 111 HIS A N 1
ATOM 878 C CA . HIS A 1 111 ? -8.212 3.925 -9.146 1.00 92.88 111 HIS A CA 1
ATOM 879 C C . HIS A 1 111 ? -7.413 3.325 -10.307 1.00 92.88 111 HIS A C 1
ATOM 881 O O . HIS A 1 111 ? -7.868 2.371 -10.937 1.00 92.88 111 HIS A O 1
ATOM 887 N N . TRP A 1 112 ? -6.185 3.807 -10.519 1.00 94.69 112 TRP A N 1
ATOM 888 C CA . TRP A 1 112 ? -5.269 3.258 -11.516 1.00 94.69 112 TRP A CA 1
ATOM 889 C C . TRP A 1 112 ? -5.018 1.763 -11.299 1.00 94.69 112 TRP A C 1
ATOM 891 O O . TRP A 1 112 ? -5.131 0.973 -12.235 1.00 94.69 112 TRP A O 1
ATOM 901 N N . SER A 1 113 ? -4.725 1.349 -10.064 1.00 95.81 113 SER A N 1
ATOM 902 C CA . SER A 1 113 ? -4.488 -0.060 -9.743 1.00 95.81 113 SER A CA 1
ATOM 903 C C . SER A 1 113 ? -5.694 -0.932 -10.102 1.00 95.81 113 SER A C 1
ATOM 905 O O . SER A 1 113 ? -5.541 -1.965 -10.753 1.00 95.81 113 SER A O 1
ATOM 907 N N . ASN A 1 114 ? -6.903 -0.480 -9.765 1.00 95.56 114 ASN A N 1
ATOM 908 C CA . ASN A 1 114 ? -8.139 -1.192 -10.075 1.00 95.56 114 ASN A CA 1
ATOM 909 C C . ASN A 1 114 ? -8.390 -1.280 -11.588 1.00 95.56 114 ASN A C 1
ATOM 911 O O . ASN A 1 114 ? -8.768 -2.345 -12.085 1.00 95.56 114 ASN A O 1
ATOM 915 N N . GLU A 1 115 ? -8.116 -0.216 -12.348 1.00 95.19 115 GLU A N 1
ATOM 916 C CA . GLU A 1 115 ? -8.177 -0.253 -13.812 1.00 95.19 115 GLU A CA 1
ATOM 917 C C . GLU A 1 115 ? -7.178 -1.254 -14.407 1.00 95.19 115 GLU A C 1
ATOM 919 O O . GLU A 1 115 ? -7.538 -2.037 -15.291 1.00 95.19 115 GLU A O 1
ATOM 924 N N . VAL A 1 116 ? -5.935 -1.266 -13.922 1.00 95.88 116 VAL A N 1
ATOM 925 C CA . VAL A 1 116 ? -4.890 -2.195 -14.377 1.00 95.88 116 VAL A CA 1
ATOM 926 C C . VAL A 1 116 ? -5.275 -3.641 -14.061 1.00 95.88 116 VAL A C 1
ATOM 928 O O . VAL A 1 116 ? -5.253 -4.494 -14.953 1.00 95.88 116 VAL A O 1
ATOM 931 N N . CYS A 1 117 ? -5.711 -3.918 -12.831 1.00 95.31 117 CYS A N 1
ATOM 932 C CA . CYS A 1 117 ? -6.160 -5.246 -12.421 1.00 95.31 117 CYS A CA 1
ATOM 933 C C . CYS A 1 117 ? -7.388 -5.716 -13.215 1.00 95.31 117 CYS A C 1
ATOM 935 O O . CYS A 1 117 ? -7.458 -6.890 -13.580 1.00 95.31 117 CYS A O 1
ATOM 937 N N . SER A 1 118 ? -8.315 -4.818 -13.575 1.00 95.06 118 SER A N 1
ATOM 938 C CA . SER A 1 118 ? -9.478 -5.162 -14.414 1.00 95.06 118 SER A CA 1
ATOM 939 C C . SER A 1 118 ? -9.093 -5.679 -15.810 1.00 95.06 118 SER A C 1
ATOM 941 O O . SER A 1 118 ? -9.860 -6.406 -16.443 1.00 95.06 118 SER A O 1
ATOM 943 N N . LYS A 1 119 ? -7.881 -5.349 -16.277 1.00 94.25 119 LYS A N 1
ATOM 944 C CA . LYS A 1 119 ? -7.308 -5.797 -17.554 1.00 94.25 119 LYS A CA 1
ATOM 945 C C . LYS A 1 119 ? -6.493 -7.093 -17.426 1.00 94.25 119 LYS A C 1
ATOM 947 O O . LYS A 1 119 ? -5.835 -7.462 -18.401 1.00 94.25 119 LYS A O 1
ATOM 952 N N . ASP A 1 120 ? -6.532 -7.765 -16.269 1.00 95.56 120 ASP A N 1
ATOM 953 C CA . ASP A 1 120 ? -5.711 -8.944 -15.934 1.00 95.56 120 ASP A CA 1
ATOM 954 C C . ASP A 1 120 ? -4.201 -8.643 -16.025 1.00 95.56 120 ASP A C 1
ATOM 956 O O . ASP A 1 120 ? -3.407 -9.407 -16.575 1.00 95.56 120 ASP A O 1
ATOM 960 N N . ARG A 1 121 ? -3.810 -7.456 -15.541 1.00 95.94 121 ARG A N 1
ATOM 961 C CA . ARG A 1 121 ? -2.423 -6.972 -15.501 1.00 95.94 121 ARG A CA 1
ATOM 962 C C . ARG A 1 121 ? -2.021 -6.661 -14.063 1.00 95.94 121 ARG A C 1
ATOM 964 O O . ARG A 1 121 ? -2.857 -6.341 -13.222 1.00 95.94 121 ARG A O 1
ATOM 971 N N . ILE A 1 122 ? -0.723 -6.732 -13.790 1.00 97.81 122 ILE A N 1
ATOM 972 C CA . ILE A 1 122 ? -0.145 -6.348 -12.497 1.00 97.81 122 ILE A CA 1
ATOM 973 C C . ILE A 1 122 ? 0.098 -4.832 -12.495 1.00 97.81 122 ILE A C 1
ATOM 975 O O . ILE A 1 122 ? 0.721 -4.315 -13.420 1.00 97.81 122 ILE A O 1
ATOM 979 N N . SER A 1 123 ? -0.347 -4.123 -11.464 1.00 97.56 123 SER A N 1
ATOM 980 C CA . SER A 1 123 ? 0.004 -2.721 -11.208 1.00 97.56 123 SER A CA 1
ATOM 981 C C . SER A 1 123 ? 1.341 -2.648 -10.466 1.00 97.56 123 SER A C 1
ATOM 983 O O . SER A 1 123 ? 1.462 -3.052 -9.307 1.00 97.56 123 SER A O 1
ATOM 985 N N . GLU A 1 124 ? 2.375 -2.168 -11.159 1.00 97.81 124 GLU A N 1
ATOM 986 C CA . GLU A 1 124 ? 3.733 -2.024 -10.631 1.00 97.81 124 GLU A CA 1
ATOM 987 C C . GLU A 1 124 ? 4.095 -0.548 -10.431 1.00 97.81 124 GLU A C 1
ATOM 989 O O . GLU A 1 124 ? 4.041 0.257 -11.361 1.00 97.81 124 GLU A O 1
ATOM 994 N N . VAL A 1 125 ? 4.502 -0.206 -9.211 1.00 96.94 125 VAL A N 1
ATOM 995 C CA . VAL A 1 125 ? 4.999 1.123 -8.847 1.00 96.94 125 VAL A CA 1
ATOM 996 C C . VAL A 1 125 ? 6.500 1.040 -8.640 1.00 96.94 125 VAL A C 1
ATOM 998 O O . VAL A 1 125 ? 6.968 0.260 -7.810 1.00 96.94 125 VAL A O 1
ATOM 1001 N N . LEU A 1 126 ? 7.266 1.831 -9.384 1.00 97.44 126 LEU A N 1
ATOM 1002 C CA . LEU A 1 126 ? 8.713 1.908 -9.216 1.00 97.44 126 LEU A CA 1
ATOM 1003 C C . LEU A 1 126 ? 9.078 3.154 -8.424 1.00 97.44 126 LEU A C 1
ATOM 1005 O O . LEU A 1 126 ? 8.633 4.248 -8.745 1.00 97.44 126 LEU A O 1
ATOM 1009 N N . VAL A 1 127 ? 9.915 2.990 -7.409 1.00 96.56 127 VAL A N 1
ATOM 1010 C CA . VAL A 1 127 ? 10.438 4.106 -6.622 1.00 96.56 127 VAL A CA 1
ATOM 1011 C C . VAL A 1 127 ? 11.928 4.224 -6.891 1.00 96.56 127 VAL A C 1
ATOM 1013 O O . VAL A 1 127 ? 12.654 3.238 -6.744 1.00 96.56 127 VAL A O 1
ATOM 1016 N N . VAL A 1 128 ? 12.358 5.413 -7.313 1.00 96.62 128 VAL A N 1
ATOM 1017 C CA . VAL A 1 128 ? 13.761 5.737 -7.605 1.00 96.62 128 VAL A CA 1
ATOM 1018 C C . VAL A 1 128 ? 14.312 6.630 -6.504 1.00 96.62 128 VAL A C 1
ATOM 1020 O O . VAL A 1 128 ? 13.721 7.666 -6.205 1.00 96.62 128 VAL A O 1
ATOM 1023 N N . ASP A 1 129 ? 15.446 6.253 -5.918 1.00 95.25 129 ASP A N 1
ATOM 1024 C CA . ASP A 1 129 ? 16.103 7.058 -4.886 1.00 95.25 129 ASP A CA 1
ATOM 1025 C C . ASP A 1 129 ? 17.172 8.028 -5.440 1.00 95.25 129 ASP A C 1
ATOM 1027 O O . ASP A 1 129 ? 17.416 8.164 -6.652 1.00 95.25 129 ASP A O 1
ATOM 1031 N N . GLU A 1 130 ? 17.822 8.755 -4.532 1.00 93.69 130 GLU A N 1
ATOM 1032 C CA . GLU A 1 130 ? 18.887 9.704 -4.862 1.00 93.69 130 GLU A CA 1
ATOM 1033 C C . GLU A 1 130 ? 20.103 9.017 -5.507 1.00 93.69 130 GLU A C 1
ATOM 1035 O O . GLU A 1 130 ? 20.692 9.577 -6.439 1.00 93.69 130 GLU A O 1
ATOM 1040 N N . GLU A 1 131 ? 20.396 7.772 -5.119 1.00 94.31 131 GLU A N 1
ATOM 1041 C CA . GLU A 1 131 ? 21.466 6.931 -5.675 1.00 94.31 131 GLU A CA 1
ATOM 1042 C C . GLU A 1 131 ? 21.083 6.255 -7.003 1.00 94.31 131 GLU A C 1
ATOM 1044 O O . GLU A 1 131 ? 21.909 5.577 -7.613 1.00 94.31 131 GLU A O 1
ATOM 1049 N N . LYS A 1 132 ? 19.857 6.488 -7.495 1.00 93.31 132 LYS A N 1
ATOM 1050 C CA . LYS A 1 132 ? 19.288 5.865 -8.703 1.00 93.31 132 LYS A CA 1
ATOM 1051 C C . LYS A 1 132 ? 19.083 4.357 -8.561 1.00 93.31 132 LYS A C 1
ATOM 1053 O O . LYS A 1 132 ? 18.943 3.655 -9.564 1.00 93.31 132 LYS A O 1
ATOM 1058 N N . SER A 1 133 ? 18.987 3.873 -7.326 1.00 95.69 133 SER A N 1
ATOM 1059 C CA . SER A 1 133 ? 18.467 2.544 -7.037 1.00 95.69 133 SER A CA 1
ATOM 1060 C C . SER A 1 133 ? 16.959 2.532 -7.256 1.00 95.69 133 SER A C 1
ATOM 1062 O O . SER A 1 133 ? 16.260 3.507 -6.979 1.00 95.69 133 SER A O 1
ATOM 1064 N N . VAL A 1 134 ? 16.455 1.413 -7.774 1.00 97.75 134 VAL A N 1
ATOM 1065 C CA . VAL A 1 134 ? 15.044 1.258 -8.135 1.00 97.75 134 VAL A CA 1
ATOM 1066 C C . VAL A 1 134 ? 14.443 0.092 -7.367 1.00 97.75 134 VAL A C 1
ATOM 1068 O O . VAL A 1 134 ? 14.929 -1.037 -7.458 1.00 97.75 134 VAL A O 1
ATOM 1071 N N . VAL A 1 135 ? 13.346 0.351 -6.659 1.00 97.56 135 VAL A N 1
ATOM 1072 C CA . VAL A 1 135 ? 12.538 -0.676 -5.990 1.00 97.56 135 VAL A CA 1
ATOM 1073 C C . VAL A 1 135 ? 11.194 -0.791 -6.696 1.00 97.56 135 VAL A C 1
ATOM 1075 O O . VAL A 1 135 ? 10.588 0.213 -7.052 1.00 97.56 135 VAL A O 1
ATOM 1078 N N . THR A 1 136 ? 10.726 -2.019 -6.918 1.00 97.19 136 THR A N 1
ATOM 1079 C CA . THR A 1 136 ? 9.410 -2.291 -7.514 1.00 97.19 136 THR A CA 1
ATOM 1080 C C . THR A 1 136 ? 8.436 -2.768 -6.445 1.00 97.19 136 THR A C 1
ATOM 1082 O O . THR A 1 136 ? 8.658 -3.804 -5.818 1.00 97.19 136 THR A O 1
ATOM 1085 N N . TYR A 1 137 ? 7.330 -2.051 -6.297 1.00 97.00 137 TYR A N 1
ATOM 1086 C CA . TYR A 1 137 ? 6.176 -2.443 -5.502 1.00 97.00 137 TYR A CA 1
ATOM 1087 C C . TYR A 1 137 ? 5.067 -2.957 -6.412 1.00 97.00 137 TYR A C 1
ATOM 1089 O O . TYR A 1 137 ? 4.878 -2.472 -7.526 1.00 97.00 137 TYR A O 1
ATOM 1097 N N . ARG A 1 138 ? 4.312 -3.937 -5.919 1.00 96.94 138 ARG A N 1
ATOM 1098 C CA . ARG A 1 138 ? 3.026 -4.323 -6.500 1.00 96.94 138 ARG A CA 1
ATOM 1099 C C . ARG A 1 138 ? 1.944 -3.813 -5.581 1.00 96.94 138 ARG A C 1
ATOM 1101 O O . ARG A 1 138 ? 2.019 -4.053 -4.377 1.00 96.94 138 ARG A O 1
ATOM 1108 N N . ILE A 1 139 ? 0.967 -3.134 -6.151 1.00 95.06 139 ILE A N 1
ATOM 1109 C CA . ILE A 1 139 ? -0.156 -2.606 -5.391 1.00 95.06 139 ILE A CA 1
ATOM 1110 C C . ILE A 1 139 ? -1.438 -3.266 -5.872 1.00 95.06 139 ILE A C 1
ATOM 1112 O O . ILE A 1 139 ? -1.552 -3.652 -7.025 1.00 95.06 139 ILE A O 1
ATOM 1116 N N . SER A 1 140 ? -2.402 -3.433 -4.986 1.00 94.38 140 SER A N 1
ATOM 1117 C CA . SER A 1 140 ? -3.724 -3.944 -5.327 1.00 94.38 140 SER A CA 1
ATOM 1118 C C . SER A 1 140 ? -4.675 -3.593 -4.200 1.00 94.38 140 SER A C 1
ATOM 1120 O O . SER A 1 140 ? -4.251 -3.430 -3.053 1.00 94.38 140 SER A O 1
ATOM 1122 N N . GLU A 1 141 ? -5.963 -3.526 -4.507 1.00 93.75 141 GLU A N 1
ATOM 1123 C CA . GLU A 1 141 ? -6.972 -3.524 -3.460 1.00 93.75 141 GLU A CA 1
ATOM 1124 C C . GLU A 1 141 ? -6.894 -4.839 -2.666 1.00 93.75 141 GLU A C 1
ATOM 1126 O O . GLU A 1 141 ? -6.657 -5.917 -3.219 1.00 93.75 141 GLU A O 1
ATOM 1131 N N . SER A 1 142 ? -7.046 -4.741 -1.349 1.00 91.88 142 SER A N 1
ATOM 1132 C CA . SER A 1 142 ? -7.060 -5.886 -0.445 1.00 91.88 142 SER A CA 1
ATOM 1133 C C . SER A 1 142 ? -8.353 -5.872 0.352 1.00 91.88 142 SER A C 1
ATOM 1135 O O . SER A 1 142 ? -8.796 -4.821 0.808 1.00 91.88 142 SER A O 1
ATOM 1137 N N . ASN A 1 143 ? -8.940 -7.050 0.546 1.00 93.62 143 ASN A N 1
ATOM 1138 C CA . ASN A 1 143 ? -10.160 -7.231 1.322 1.00 93.62 143 ASN A CA 1
ATOM 1139 C C . ASN A 1 143 ? -9.862 -8.123 2.539 1.00 93.62 143 ASN A C 1
ATOM 1141 O O . ASN A 1 143 ? -10.140 -9.324 2.492 1.00 93.62 143 ASN A O 1
ATOM 1145 N N . PRO A 1 144 ? -9.226 -7.589 3.599 1.00 94.94 144 PRO A N 1
ATOM 1146 C CA . PRO A 1 144 ? -8.870 -8.385 4.765 1.00 94.94 144 PRO A CA 1
ATOM 1147 C C . PRO A 1 144 ? -10.139 -8.864 5.483 1.00 94.94 144 PRO A C 1
ATOM 1149 O O . PRO A 1 144 ? -11.071 -8.091 5.713 1.00 94.94 144 PRO A O 1
ATOM 1152 N N . THR A 1 145 ? -10.166 -10.148 5.835 1.00 95.8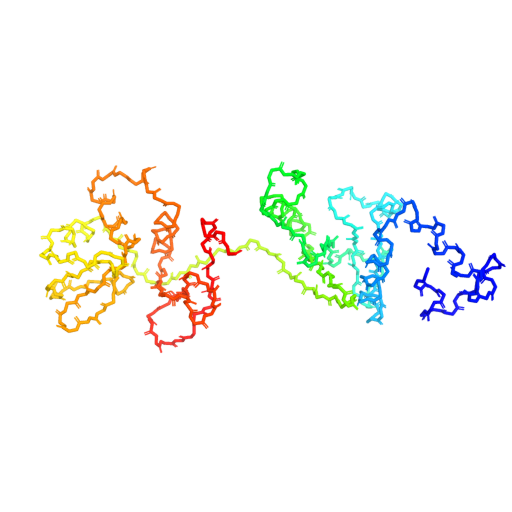1 145 THR A N 1
ATOM 1153 C CA . THR A 1 145 ? -11.280 -10.808 6.531 1.00 95.81 145 THR A CA 1
ATOM 1154 C C . THR A 1 145 ? -10.742 -11.832 7.518 1.00 95.81 145 THR A C 1
ATOM 1156 O O . THR A 1 145 ? -9.747 -12.502 7.232 1.00 95.81 145 THR A O 1
ATOM 1159 N N . GLY A 1 146 ? -11.413 -11.988 8.652 1.00 94.50 146 GLY A N 1
ATOM 1160 C CA . GLY A 1 146 ? -11.116 -13.011 9.645 1.00 94.50 146 GLY A CA 1
ATOM 1161 C C . GLY A 1 146 ? -12.304 -13.925 9.925 1.00 94.50 146 GLY A C 1
ATOM 1162 O O . GLY A 1 146 ? -13.361 -13.820 9.306 1.00 94.50 146 GLY A O 1
ATOM 1163 N N . VAL A 1 147 ? -12.090 -14.863 10.842 1.00 94.12 147 VAL A N 1
ATOM 1164 C CA . VAL A 1 147 ? -13.060 -15.885 11.259 1.00 94.12 147 VAL A CA 1
ATOM 1165 C C . VAL A 1 147 ? -13.643 -15.609 12.644 1.00 94.12 147 VAL A C 1
ATOM 1167 O O . VAL A 1 147 ? -14.450 -16.399 13.130 1.00 94.12 147 VAL A O 1
ATOM 1170 N N . LEU A 1 148 ? -13.222 -14.524 13.305 1.00 92.25 148 LEU A N 1
ATOM 1171 C CA . LEU A 1 148 ? -13.752 -14.166 14.615 1.00 92.25 148 LEU A CA 1
ATOM 1172 C C . LEU A 1 148 ? -15.158 -13.596 14.478 1.00 92.25 148 LEU A C 1
ATOM 1174 O O . LEU A 1 148 ? -15.478 -12.908 13.509 1.00 92.25 148 LEU A O 1
ATOM 1178 N N . ILE A 1 149 ? -15.986 -13.876 15.479 1.00 92.25 149 ILE A N 1
ATOM 1179 C CA . ILE A 1 149 ? -17.325 -13.306 15.574 1.00 92.25 149 ILE A CA 1
ATOM 1180 C C . ILE A 1 149 ? -17.168 -11.797 15.819 1.00 92.25 149 ILE A C 1
ATOM 1182 O O . ILE A 1 149 ? -16.473 -11.417 16.766 1.00 92.25 149 ILE A O 1
ATOM 1186 N N . PRO A 1 150 ? -17.766 -10.931 14.984 1.00 93.06 150 PRO A N 1
ATOM 1187 C CA . PRO A 1 150 ? -17.753 -9.495 15.220 1.00 93.06 150 PRO A CA 1
ATOM 1188 C C . PRO A 1 150 ? -18.474 -9.102 16.518 1.00 93.06 150 PRO A C 1
ATOM 1190 O O . PRO A 1 150 ? -19.496 -9.713 16.836 1.00 93.06 150 PRO A O 1
ATOM 1193 N N . PRO A 1 151 ? -18.018 -8.059 17.235 1.00 92.12 151 PRO A N 1
ATOM 1194 C CA . PRO A 1 151 ? -18.730 -7.543 18.400 1.00 92.12 151 PRO A CA 1
ATOM 1195 C C . PRO A 1 151 ? -20.127 -7.016 18.043 1.00 92.12 151 PRO A C 1
ATOM 1197 O O . PRO A 1 151 ? -20.290 -6.236 17.098 1.00 92.12 151 PRO A O 1
ATOM 1200 N N . GLU A 1 152 ? -21.135 -7.427 18.813 1.00 92.06 152 GLU A N 1
ATOM 1201 C CA . GLU A 1 152 ? -22.515 -6.947 18.680 1.00 92.06 152 GLU A CA 1
ATOM 1202 C C . GLU A 1 152 ? -22.758 -5.669 19.499 1.00 92.06 152 GLU A C 1
ATOM 1204 O O . GLU A 1 152 ? -21.988 -5.324 20.394 1.00 92.06 152 GLU A O 1
ATOM 1209 N N . PHE A 1 153 ? -23.854 -4.959 19.210 1.00 93.62 153 PHE A N 1
ATOM 1210 C CA . PHE A 1 153 ? -24.221 -3.719 19.910 1.00 93.62 153 PHE A CA 1
ATOM 1211 C C . PHE A 1 153 ? -24.298 -3.896 21.435 1.00 93.62 153 PHE A C 1
ATOM 1213 O O . PHE A 1 153 ? -23.784 -3.056 22.175 1.00 93.62 153 PHE A O 1
ATOM 1220 N N . ASP A 1 154 ? -24.893 -5.000 21.892 1.00 93.06 154 ASP A N 1
ATOM 1221 C CA . ASP A 1 154 ? -25.087 -5.290 23.315 1.00 93.06 154 ASP A CA 1
ATOM 1222 C C . ASP A 1 154 ? -23.753 -5.406 24.065 1.00 93.06 154 ASP A C 1
ATOM 1224 O O . ASP A 1 154 ? -23.666 -5.021 25.231 1.00 93.06 154 ASP A O 1
ATOM 1228 N N . GLU A 1 155 ? -22.690 -5.852 23.388 1.00 92.00 155 GLU A N 1
ATOM 1229 C CA . GLU A 1 155 ? -21.355 -5.909 23.978 1.00 92.00 155 GLU A CA 1
ATOM 1230 C C . GLU A 1 155 ? -20.766 -4.511 24.178 1.00 92.00 155 GLU A C 1
ATOM 1232 O O . GLU A 1 155 ? -20.254 -4.206 25.254 1.00 92.00 155 GLU A O 1
ATOM 1237 N N . PHE A 1 156 ? -20.863 -3.629 23.179 1.00 95.19 156 PHE A N 1
ATOM 1238 C CA . PHE A 1 156 ? -20.407 -2.244 23.334 1.00 95.19 156 PHE A CA 1
ATOM 1239 C C . PHE A 1 156 ? -21.167 -1.540 24.461 1.00 95.19 156 PHE A C 1
ATOM 1241 O O . PHE A 1 156 ? -20.559 -0.871 25.301 1.00 95.19 156 PHE A O 1
ATOM 1248 N N . GLN A 1 157 ? -22.485 -1.757 24.539 1.00 95.06 157 GLN A N 1
ATOM 1249 C CA . GLN A 1 157 ? -23.305 -1.222 25.619 1.00 95.06 157 GLN A CA 1
ATOM 1250 C C . GLN A 1 157 ? -22.868 -1.783 26.979 1.00 95.06 157 GLN A C 1
ATOM 1252 O O . GLN A 1 157 ? -22.721 -1.015 27.932 1.00 95.06 157 GLN A O 1
ATOM 1257 N N . ARG A 1 158 ? -22.611 -3.092 27.081 1.00 93.69 158 ARG A N 1
ATOM 1258 C CA . ARG A 1 158 ? -22.093 -3.723 28.301 1.00 93.69 158 ARG A CA 1
ATOM 1259 C C . ARG A 1 158 ? -20.779 -3.078 28.733 1.00 93.69 158 ARG A C 1
ATOM 1261 O O . ARG A 1 158 ? -20.714 -2.580 29.853 1.00 93.69 158 ARG A O 1
ATOM 1268 N N . ILE A 1 159 ? -19.783 -3.021 27.844 1.00 94.38 159 ILE A N 1
ATOM 1269 C CA . ILE A 1 159 ? -18.454 -2.461 28.136 1.00 94.38 159 ILE A CA 1
ATOM 1270 C C . ILE A 1 159 ? -18.566 -1.001 28.585 1.00 94.38 159 ILE A C 1
ATOM 1272 O O . ILE A 1 159 ? -17.940 -0.613 29.567 1.00 94.38 159 ILE A O 1
ATOM 1276 N N . SER A 1 160 ? -19.403 -0.200 27.919 1.00 94.94 160 SER A N 1
ATOM 1277 C CA . SER A 1 160 ? -19.573 1.223 28.247 1.00 94.94 160 SER A CA 1
ATOM 1278 C C . SER A 1 160 ? -20.161 1.493 29.640 1.00 94.94 160 SER A C 1
ATOM 1280 O O . SER A 1 160 ? -20.000 2.596 30.154 1.00 94.94 160 SER A O 1
ATOM 1282 N N . ASN A 1 161 ? -20.827 0.504 30.251 1.00 93.94 161 ASN A N 1
ATOM 1283 C CA . ASN A 1 161 ? -21.409 0.602 31.593 1.00 93.94 161 ASN A CA 1
ATOM 1284 C C . ASN A 1 161 ? -20.491 0.061 32.703 1.00 93.94 161 ASN A C 1
ATOM 1286 O O . ASN A 1 161 ? -20.860 0.136 33.877 1.00 93.94 161 ASN A O 1
ATOM 1290 N N . LEU A 1 162 ? -19.340 -0.526 32.358 1.00 93.44 162 LEU A N 1
ATOM 1291 C CA . LEU A 1 162 ? -18.397 -1.046 33.346 1.00 93.44 162 LEU A CA 1
ATOM 1292 C C . LEU A 1 162 ? -17.650 0.092 34.046 1.00 93.44 162 LEU A C 1
ATOM 1294 O O . LEU A 1 162 ? -17.423 1.159 33.477 1.00 93.44 162 LEU A O 1
ATOM 1298 N N . GLU A 1 163 ? -17.240 -0.152 35.292 1.00 94.31 163 GLU A N 1
ATOM 1299 C CA . GLU A 1 163 ? -16.419 0.801 36.031 1.00 94.31 163 GLU A CA 1
ATOM 1300 C C . GLU A 1 163 ? -15.059 0.971 35.344 1.00 94.31 163 GLU A C 1
ATOM 1302 O O . GLU A 1 163 ? -14.340 -0.003 35.085 1.00 94.31 163 GLU A O 1
ATOM 1307 N N . SER A 1 164 ? -14.721 2.225 35.049 1.00 94.81 164 SER A N 1
ATOM 1308 C CA . SER A 1 164 ? -13.554 2.581 34.256 1.00 94.81 164 SER A CA 1
ATOM 1309 C C . SER A 1 164 ? -12.754 3.719 34.881 1.00 94.81 164 SER A C 1
ATOM 1311 O O . SER A 1 164 ? -13.330 4.675 35.402 1.00 94.81 164 SER A O 1
ATOM 1313 N N . ILE A 1 165 ? -11.432 3.657 34.754 1.00 96.50 165 ILE A N 1
ATOM 1314 C CA . ILE A 1 165 ? -10.487 4.690 35.175 1.00 96.50 165 ILE A CA 1
ATOM 1315 C C . ILE A 1 165 ? -9.869 5.315 33.927 1.00 96.50 165 ILE A C 1
ATOM 1317 O O . ILE A 1 165 ? -9.258 4.618 33.117 1.00 96.50 165 ILE A O 1
ATOM 1321 N N . ASP A 1 166 ? -10.002 6.631 33.791 1.00 96.38 166 ASP A N 1
ATOM 1322 C CA . ASP A 1 166 ? -9.328 7.399 32.745 1.00 96.38 166 ASP A CA 1
ATOM 1323 C C . ASP A 1 166 ? -7.820 7.492 33.040 1.00 96.38 166 ASP A C 1
ATOM 1325 O O . ASP A 1 166 ? -7.409 7.937 34.117 1.00 96.38 166 ASP A O 1
ATOM 1329 N N . LEU A 1 167 ? -6.994 7.046 32.091 1.00 96.00 167 LEU A N 1
ATOM 1330 C CA . LEU A 1 167 ? -5.531 7.094 32.148 1.00 96.00 167 LEU A CA 1
ATOM 1331 C C . LEU A 1 167 ? -4.943 8.169 31.211 1.00 96.00 167 LEU A C 1
ATOM 1333 O O . LEU A 1 167 ? -3.726 8.190 30.986 1.00 96.00 167 LEU A O 1
ATOM 1337 N N . GLY A 1 168 ? -5.776 9.051 30.651 1.00 94.81 168 GLY A N 1
ATOM 1338 C CA . GLY A 1 168 ? -5.384 10.118 29.735 1.00 94.81 168 GLY A CA 1
ATOM 1339 C C . GLY A 1 168 ? -4.876 9.581 28.396 1.00 94.81 168 GLY A C 1
ATOM 1340 O O . GLY A 1 168 ? -5.559 8.846 27.687 1.00 94.81 168 GLY A O 1
ATOM 1341 N N . GLU A 1 169 ? -3.641 9.925 28.025 1.00 90.62 169 GLU A N 1
ATOM 1342 C CA . GLU A 1 169 ? -3.040 9.476 26.756 1.00 90.62 169 GLU A CA 1
ATOM 1343 C C . GLU A 1 169 ? -2.892 7.948 26.661 1.00 90.62 169 GLU A C 1
ATOM 1345 O O . GLU A 1 169 ? -2.858 7.398 25.561 1.00 90.62 169 GLU A O 1
ATOM 1350 N N . ASN A 1 170 ? -2.861 7.255 27.804 1.00 89.88 170 ASN A N 1
ATOM 1351 C CA . ASN A 1 170 ? -2.755 5.798 27.863 1.00 89.88 170 ASN A CA 1
ATOM 1352 C C . ASN A 1 170 ? -4.104 5.078 27.708 1.00 89.88 170 ASN A C 1
ATOM 1354 O O . ASN A 1 170 ? -4.140 3.848 27.788 1.00 89.88 170 ASN A O 1
ATOM 1358 N N . GLY A 1 171 ? -5.198 5.808 27.487 1.00 95.12 171 GLY A N 1
ATOM 1359 C CA . GLY A 1 171 ? -6.520 5.227 27.294 1.00 95.12 171 GLY A CA 1
ATOM 1360 C C . GLY A 1 171 ? -7.304 5.064 28.589 1.00 95.12 171 GLY A C 1
ATOM 1361 O O . GLY A 1 171 ? -7.185 5.865 29.512 1.00 95.12 171 GLY A O 1
ATOM 1362 N N . VAL A 1 172 ? -8.120 4.016 28.653 1.00 96.94 172 VAL A N 1
ATOM 1363 C CA . VAL A 1 172 ? -9.064 3.773 29.748 1.00 96.94 172 VAL A CA 1
ATOM 1364 C C . VAL A 1 172 ? -8.875 2.364 30.294 1.00 96.94 172 VAL A C 1
ATOM 1366 O O . VAL A 1 172 ? -8.785 1.403 29.534 1.00 96.94 172 VAL A O 1
ATOM 1369 N N . PHE A 1 173 ? -8.827 2.225 31.618 1.00 96.94 173 PHE A N 1
ATOM 1370 C CA . PHE A 1 173 ? -8.743 0.930 32.288 1.00 96.94 173 PHE A CA 1
ATOM 1371 C C . PHE A 1 173 ? -10.099 0.504 32.848 1.00 96.94 173 PHE A C 1
ATOM 1373 O O . PHE A 1 173 ? -10.667 1.199 33.683 1.00 96.94 173 PHE A O 1
ATOM 1380 N N . ILE A 1 174 ? -10.595 -0.651 32.421 1.00 95.62 174 ILE A N 1
ATOM 1381 C CA . ILE A 1 174 ? -11.828 -1.282 32.890 1.00 95.62 174 ILE A CA 1
ATOM 1382 C C . ILE A 1 174 ? -11.489 -2.231 34.041 1.00 95.62 174 ILE A C 1
ATOM 1384 O O . ILE A 1 174 ? -10.666 -3.130 33.871 1.00 95.62 174 ILE A O 1
ATOM 1388 N N . ILE A 1 175 ? -12.102 -2.022 35.211 1.00 90.12 175 ILE A N 1
ATOM 1389 C CA . ILE A 1 175 ? -11.697 -2.674 36.473 1.00 90.12 175 ILE A CA 1
ATOM 1390 C C . ILE A 1 175 ? -12.129 -4.148 36.551 1.00 90.12 175 ILE A C 1
ATOM 1392 O O . ILE A 1 175 ? -11.435 -4.950 37.172 1.00 90.12 175 ILE A O 1
ATOM 1396 N N . HIS A 1 176 ? -13.245 -4.516 35.915 1.00 79.88 176 HIS A N 1
ATOM 1397 C CA . HIS A 1 176 ? -13.829 -5.859 35.987 1.00 79.88 176 HIS A CA 1
ATOM 1398 C C . HIS A 1 176 ? -13.901 -6.515 34.600 1.00 79.88 176 HIS A C 1
ATOM 1400 O O . HIS A 1 176 ? -14.553 -5.978 33.706 1.00 79.88 176 HIS A O 1
ATOM 1406 N N . ASP A 1 177 ? -13.248 -7.674 34.443 1.00 77.12 177 ASP A N 1
ATOM 1407 C CA . ASP A 1 177 ? -13.144 -8.442 33.183 1.00 77.12 177 ASP A CA 1
ATOM 1408 C C . ASP A 1 177 ? -13.850 -9.813 33.235 1.00 77.12 177 ASP A C 1
ATOM 1410 O O . ASP A 1 177 ? -13.631 -10.677 32.384 1.00 77.12 177 ASP A O 1
ATOM 1414 N N . ASP A 1 178 ? -14.689 -10.042 34.248 1.00 72.25 178 ASP A N 1
ATOM 1415 C CA . ASP A 1 178 ? -15.469 -11.275 34.342 1.00 72.25 178 ASP A CA 1
ATOM 1416 C C . ASP A 1 178 ? -16.461 -11.300 33.154 1.00 72.25 178 ASP A C 1
ATOM 1418 O O . ASP A 1 178 ? -17.309 -10.417 33.021 1.00 72.25 178 ASP A O 1
ATOM 1422 N N . ASP A 1 179 ? -16.310 -12.279 32.255 1.00 81.81 179 ASP A N 1
ATOM 1423 C CA . ASP A 1 179 ? -17.110 -12.499 31.032 1.00 81.81 179 ASP A CA 1
ATOM 1424 C C . ASP A 1 179 ? -16.844 -11.564 29.828 1.00 81.81 179 ASP A C 1
ATOM 1426 O O . ASP A 1 179 ? -17.768 -11.075 29.173 1.00 81.81 179 ASP A O 1
ATOM 1430 N N . TRP A 1 180 ? -15.577 -11.341 29.466 1.00 88.44 180 TRP A N 1
ATOM 1431 C CA . TRP A 1 180 ? -15.230 -10.617 28.234 1.00 88.44 180 TRP A CA 1
ATOM 1432 C C . TRP A 1 180 ? -15.248 -11.490 26.982 1.00 88.44 180 TRP A C 1
ATOM 1434 O O . TRP A 1 180 ? -14.403 -12.366 26.797 1.00 88.44 180 TRP A O 1
ATOM 1444 N N . ALA A 1 181 ? -16.199 -11.226 26.089 1.00 85.88 181 ALA A N 1
ATOM 1445 C CA . ALA A 1 181 ? -16.443 -12.082 24.933 1.00 85.88 181 ALA A CA 1
ATOM 1446 C C . ALA A 1 181 ? -15.485 -11.823 23.757 1.00 85.88 181 ALA A C 1
ATOM 1448 O O . ALA A 1 181 ? -15.206 -12.737 22.978 1.00 85.88 181 ALA A O 1
ATOM 1449 N N . PHE A 1 182 ? -14.967 -10.597 23.613 1.00 87.56 182 PHE A N 1
ATOM 1450 C CA . PHE A 1 182 ? -14.237 -10.184 22.411 1.00 87.56 182 PHE A CA 1
ATOM 1451 C C . PHE A 1 182 ? -12.818 -9.727 22.723 1.00 87.56 182 PHE A C 1
ATOM 1453 O O . PHE A 1 182 ? -12.554 -8.560 23.011 1.00 87.56 182 PHE A O 1
ATOM 1460 N N . ASP A 1 183 ? -11.866 -10.642 22.556 1.00 85.94 183 ASP A N 1
ATOM 1461 C CA . ASP A 1 183 ? -10.444 -10.358 22.760 1.00 85.94 183 ASP A CA 1
ATOM 1462 C C . ASP A 1 183 ? -9.890 -9.260 21.853 1.00 85.94 183 ASP A C 1
ATOM 1464 O O . ASP A 1 183 ? -8.829 -8.715 22.146 1.00 85.94 183 ASP A O 1
ATOM 1468 N N . ALA A 1 184 ? -10.558 -8.938 20.747 1.00 87.62 184 ALA A N 1
ATOM 1469 C CA . ALA A 1 184 ? -10.152 -7.844 19.873 1.00 87.62 184 ALA A CA 1
ATOM 1470 C C . ALA A 1 184 ? -10.231 -6.469 20.562 1.00 87.62 184 ALA A C 1
ATOM 1472 O O . ALA A 1 184 ? -9.481 -5.586 20.163 1.00 87.62 184 ALA A O 1
ATOM 1473 N N . ILE A 1 185 ? -11.082 -6.318 21.586 1.00 93.00 185 ILE A N 1
ATOM 1474 C CA . ILE A 1 185 ? -11.304 -5.059 22.301 1.00 93.00 185 ILE A CA 1
ATOM 1475 C C . ILE A 1 185 ? -10.496 -5.064 23.599 1.00 93.00 185 ILE A C 1
ATOM 1477 O O . ILE A 1 185 ? -10.783 -5.834 24.524 1.00 93.00 185 ILE A O 1
ATOM 1481 N N . GLY A 1 186 ? -9.506 -4.178 23.672 1.00 92.62 186 GLY A N 1
ATOM 1482 C CA . GLY A 1 186 ? -8.705 -3.968 24.868 1.00 92.62 186 GLY A CA 1
ATOM 1483 C C . GLY A 1 186 ? -7.689 -5.077 25.160 1.00 92.62 186 GLY A C 1
ATOM 1484 O O . GLY A 1 186 ? -7.779 -6.222 24.709 1.00 92.62 186 GLY A O 1
ATOM 1485 N N . LEU A 1 187 ? -6.687 -4.715 25.954 1.00 92.06 187 LEU A N 1
ATOM 1486 C CA . LEU A 1 187 ? -5.596 -5.576 26.388 1.00 92.06 187 LEU A CA 1
ATOM 1487 C C . LEU A 1 187 ? -5.846 -6.062 27.828 1.00 92.06 187 LEU A C 1
ATOM 1489 O O . LEU A 1 187 ? -5.932 -5.221 28.725 1.00 92.06 187 LEU A O 1
ATOM 1493 N N . PRO A 1 188 ? -5.923 -7.382 28.092 1.00 91.69 188 PRO A N 1
ATOM 1494 C CA . PRO A 1 188 ? -6.058 -7.899 29.455 1.00 91.69 188 PRO A CA 1
ATOM 1495 C C . PRO A 1 188 ? -4.820 -7.583 30.305 1.00 91.69 188 PRO A C 1
ATOM 1497 O O . PRO A 1 188 ? -3.696 -7.941 29.944 1.00 91.69 188 PRO A O 1
ATOM 1500 N N . LEU A 1 189 ? -5.032 -6.923 31.448 1.00 90.31 189 LEU A N 1
ATOM 1501 C CA . LEU A 1 189 ? -3.999 -6.456 32.378 1.00 90.31 189 LEU A CA 1
ATOM 1502 C C . LEU A 1 189 ? -4.509 -6.483 33.822 1.00 90.31 189 LEU A C 1
ATOM 1504 O O . LEU A 1 189 ? -5.498 -5.844 34.157 1.00 90.31 189 LEU A O 1
ATOM 1508 N N . HIS A 1 190 ? -3.781 -7.172 34.705 1.00 88.56 190 HIS A N 1
ATOM 1509 C CA . HIS A 1 190 ? -4.000 -7.140 36.161 1.00 88.56 190 HIS A CA 1
ATOM 1510 C C . HIS A 1 190 ? -5.441 -7.438 36.631 1.00 88.56 190 HIS A C 1
ATOM 1512 O O . HIS A 1 190 ? -5.863 -6.926 37.663 1.00 88.56 190 HIS A O 1
ATOM 1518 N N . GLY A 1 191 ? -6.180 -8.287 35.909 1.00 87.88 191 GLY A N 1
ATOM 1519 C CA . GLY A 1 191 ? -7.572 -8.636 36.239 1.00 87.88 191 GLY A CA 1
ATOM 1520 C C . GLY A 1 191 ? -8.627 -7.678 35.673 1.00 87.88 191 GLY A C 1
ATOM 1521 O O . GLY A 1 191 ? -9.810 -7.896 35.898 1.00 87.88 191 GLY A O 1
ATOM 1522 N N . GLY A 1 192 ? -8.199 -6.658 34.926 1.00 93.25 192 GLY A N 1
ATOM 1523 C CA . GLY A 1 192 ? -9.046 -5.779 34.127 1.00 93.25 192 GLY A CA 1
ATOM 1524 C C . GLY A 1 192 ? -8.577 -5.722 32.672 1.00 93.25 192 GLY A C 1
ATOM 1525 O O . GLY A 1 192 ? -7.770 -6.547 32.224 1.00 93.25 192 GLY A O 1
ATOM 1526 N N . ARG A 1 193 ? -9.034 -4.708 31.934 1.00 95.31 193 ARG A N 1
ATOM 1527 C CA . ARG A 1 193 ? -8.622 -4.458 30.544 1.00 95.31 193 ARG A CA 1
ATOM 1528 C C . ARG A 1 193 ? -8.282 -3.006 30.294 1.00 95.31 193 ARG A C 1
ATOM 1530 O O . ARG A 1 193 ? -9.009 -2.113 30.706 1.00 95.31 193 ARG A O 1
ATOM 1537 N N . GLN A 1 194 ? -7.204 -2.771 29.561 1.00 95.38 194 GLN A N 1
ATOM 1538 C CA . GLN A 1 194 ? -6.845 -1.446 29.073 1.00 95.38 194 GLN A CA 1
ATOM 1539 C C . GLN A 1 194 ? -7.318 -1.286 27.630 1.00 95.38 194 GLN A C 1
ATOM 1541 O O . GLN A 1 194 ? -6.889 -2.041 26.761 1.00 95.38 194 GLN A O 1
ATOM 1546 N N . LEU A 1 195 ? -8.181 -0.309 27.381 1.00 95.88 195 LEU A N 1
ATOM 1547 C CA . LEU A 1 195 ? -8.583 0.115 26.044 1.00 95.88 195 LEU A CA 1
ATOM 1548 C C . LEU A 1 195 ? -7.735 1.317 25.638 1.00 95.88 195 LEU A C 1
ATOM 1550 O O . LEU A 1 195 ? -7.580 2.256 26.420 1.00 95.88 195 LEU A O 1
ATOM 1554 N N . GLU A 1 196 ? -7.223 1.324 24.412 1.00 95.19 196 GLU A N 1
ATOM 1555 C CA . GLU A 1 196 ? -6.663 2.540 23.820 1.00 95.19 196 GLU A CA 1
ATOM 1556 C C . GLU A 1 196 ? -7.770 3.590 23.612 1.00 95.19 196 GLU A C 1
ATOM 1558 O O . GLU A 1 196 ? -8.945 3.254 23.464 1.00 95.19 196 GLU A O 1
ATOM 1563 N N . ASN A 1 197 ? -7.404 4.875 23.532 1.00 95.50 197 ASN A N 1
ATOM 1564 C CA . ASN A 1 197 ? -8.370 5.965 23.318 1.00 95.50 197 ASN A CA 1
ATOM 1565 C C . ASN A 1 197 ? -9.265 5.750 22.083 1.00 95.50 197 ASN A C 1
ATOM 1567 O O . ASN A 1 197 ? -10.452 6.051 22.126 1.00 95.50 197 ASN A O 1
ATOM 1571 N N . ILE A 1 198 ? -8.710 5.174 21.014 1.00 95.69 198 ILE A N 1
ATOM 1572 C CA . ILE A 1 198 ? -9.443 4.839 19.783 1.00 95.69 198 ILE A CA 1
ATOM 1573 C C . ILE A 1 198 ? -10.462 3.720 20.048 1.00 95.69 198 ILE A C 1
ATOM 1575 O O . ILE A 1 198 ? -11.616 3.817 19.647 1.00 95.69 198 ILE A O 1
ATOM 1579 N N . GLU A 1 199 ? -10.075 2.665 20.768 1.00 96.75 199 GLU A N 1
ATOM 1580 C CA . GLU A 1 199 ? -10.992 1.570 21.113 1.00 96.75 199 GLU A CA 1
ATOM 1581 C C . GLU A 1 199 ? -12.123 2.062 22.023 1.00 96.75 199 GLU A C 1
ATOM 1583 O O . GLU A 1 199 ? -13.287 1.709 21.826 1.00 96.75 199 GLU A O 1
ATOM 1588 N N . TYR A 1 200 ? -11.790 2.914 22.995 1.00 96.81 200 TYR A N 1
ATOM 1589 C CA . TYR A 1 200 ? -12.765 3.521 23.892 1.00 96.81 200 TYR A CA 1
ATOM 1590 C C . TYR A 1 200 ? -13.727 4.460 23.147 1.00 96.81 200 TYR A C 1
ATOM 1592 O O . TYR A 1 200 ? -14.935 4.410 23.382 1.00 96.81 200 TYR A O 1
ATOM 1600 N N . GLU A 1 201 ? -13.231 5.259 22.196 1.00 97.25 201 GLU A N 1
ATOM 1601 C CA . GLU A 1 201 ? -14.072 6.080 21.318 1.00 97.25 201 GLU A CA 1
ATOM 1602 C C . GLU A 1 201 ? -15.058 5.219 20.517 1.00 97.25 201 GLU A C 1
ATOM 1604 O O . GLU A 1 201 ? -16.232 5.583 20.429 1.00 97.25 201 GLU A O 1
ATOM 1609 N N . VAL A 1 202 ? -14.627 4.069 19.979 1.00 97.69 202 VAL A N 1
ATOM 1610 C CA . VAL A 1 202 ? -15.527 3.134 19.280 1.00 97.69 202 VAL A CA 1
ATOM 1611 C C . VAL A 1 202 ? -16.627 2.640 20.217 1.00 97.69 202 VAL A C 1
ATOM 1613 O O . VAL A 1 202 ? -17.802 2.711 19.855 1.00 97.69 202 VAL A O 1
ATOM 1616 N N . VAL A 1 203 ? -16.276 2.191 21.428 1.00 97.00 203 VAL A N 1
ATOM 1617 C CA . VAL A 1 203 ? -17.252 1.727 22.430 1.00 97.00 203 VAL A CA 1
ATOM 1618 C C . VAL A 1 203 ? -18.294 2.810 22.719 1.00 97.00 203 VAL A C 1
ATOM 1620 O O . VAL A 1 203 ? -19.494 2.555 22.625 1.00 97.00 203 VAL A O 1
ATOM 1623 N N . GLN A 1 204 ? -17.855 4.035 23.010 1.00 96.94 204 GLN A N 1
ATOM 1624 C CA . GLN A 1 204 ? -18.756 5.144 23.331 1.00 96.94 204 GLN A CA 1
ATOM 1625 C C . GLN A 1 204 ? -19.614 5.559 22.130 1.00 96.94 204 GLN A C 1
ATOM 1627 O O . GLN A 1 204 ? -20.821 5.773 22.264 1.00 96.94 204 GLN A O 1
ATOM 1632 N N . SER A 1 205 ? -19.015 5.657 20.946 1.00 97.00 205 SER A N 1
ATOM 1633 C CA . SER A 1 205 ? -19.697 6.095 19.725 1.00 97.00 205 SER A CA 1
ATOM 1634 C C . SER A 1 205 ? -20.744 5.089 19.257 1.00 97.00 205 SER A C 1
ATOM 1636 O O . SER A 1 205 ? -21.836 5.490 18.850 1.00 97.00 205 SER A O 1
ATOM 1638 N N . VAL A 1 206 ? -20.458 3.786 19.348 1.00 96.88 206 VAL A N 1
ATOM 1639 C CA . VAL A 1 206 ? -21.439 2.743 19.022 1.00 96.88 206 VAL A CA 1
ATOM 1640 C C . VAL A 1 206 ? -22.595 2.774 20.019 1.00 96.88 206 VAL A C 1
ATOM 1642 O O . VAL A 1 206 ? -23.745 2.866 19.585 1.00 96.88 206 VAL A O 1
ATOM 1645 N N . THR A 1 207 ? -22.317 2.788 21.328 1.00 96.31 207 THR A N 1
ATOM 1646 C CA . THR A 1 207 ? -23.353 2.830 22.376 1.00 96.31 207 THR A CA 1
ATOM 1647 C C . THR A 1 207 ? -24.274 4.042 22.230 1.00 96.31 207 THR A C 1
ATOM 1649 O O . THR A 1 207 ? -25.498 3.905 22.275 1.00 96.31 207 THR A O 1
ATOM 1652 N N . ASN A 1 208 ? -23.706 5.226 21.987 1.00 95.06 208 ASN A N 1
ATOM 1653 C CA . ASN A 1 208 ? -24.462 6.472 21.837 1.00 95.06 208 ASN A CA 1
ATOM 1654 C C . ASN A 1 208 ? -25.103 6.644 20.448 1.00 95.06 208 ASN A C 1
ATOM 1656 O O . ASN A 1 208 ? -25.735 7.668 20.195 1.00 95.06 208 ASN A O 1
ATOM 1660 N N . ARG A 1 209 ? -24.964 5.657 19.546 1.00 93.62 209 ARG A N 1
ATOM 1661 C CA . ARG A 1 209 ? -25.432 5.711 18.147 1.00 93.62 209 ARG A CA 1
ATOM 1662 C C . ARG A 1 209 ? -24.892 6.925 17.377 1.00 93.62 209 ARG A C 1
ATOM 1664 O O . ARG A 1 209 ? -25.575 7.472 16.519 1.00 93.62 209 ARG A O 1
ATOM 1671 N N . ALA A 1 210 ? -23.654 7.307 17.673 1.00 94.31 210 ALA A N 1
ATOM 1672 C CA . ALA A 1 210 ? -22.940 8.449 17.110 1.00 94.31 210 ALA A CA 1
ATOM 1673 C C . ALA A 1 210 ? -21.751 7.998 16.236 1.00 94.31 210 ALA A C 1
ATOM 1675 O O . ALA A 1 210 ? -20.705 8.636 16.193 1.00 94.31 210 ALA A O 1
ATOM 1676 N N . THR A 1 211 ? -21.882 6.873 15.524 1.00 92.06 211 THR A N 1
ATOM 1677 C CA . THR A 1 211 ? -20.797 6.325 14.685 1.00 92.06 211 THR A CA 1
ATOM 1678 C C . THR A 1 211 ? -20.377 7.254 13.542 1.00 92.06 211 THR A C 1
ATOM 1680 O O . THR A 1 211 ? -19.275 7.127 13.025 1.00 92.06 211 THR A O 1
ATOM 1683 N N . GLU A 1 212 ? -21.252 8.179 13.144 1.00 91.69 212 GLU A N 1
ATOM 1684 C CA . GLU A 1 212 ? -20.997 9.196 12.116 1.00 91.69 212 GLU A CA 1
ATOM 1685 C C . GLU A 1 212 ? -20.028 10.302 12.561 1.00 91.69 212 GLU A C 1
ATOM 1687 O O . GLU A 1 212 ? -19.445 10.968 11.711 1.00 91.69 212 GLU A O 1
ATOM 1692 N N . SER A 1 213 ? -19.828 10.484 13.872 1.00 92.69 213 SER A N 1
ATOM 1693 C CA . SER A 1 213 ? -18.896 11.470 14.430 1.00 92.69 213 SER A CA 1
ATOM 1694 C C . SER A 1 213 ? -17.558 10.873 14.867 1.00 92.69 213 SER A C 1
ATOM 1696 O O . SER A 1 213 ? -16.767 11.578 15.488 1.00 92.69 213 SER A O 1
ATOM 1698 N N . MET A 1 214 ? -17.313 9.587 14.591 1.00 95.12 214 MET A N 1
ATOM 1699 C CA . MET A 1 214 ? -16.049 8.941 14.944 1.00 95.12 214 MET A CA 1
ATOM 1700 C C . MET A 1 214 ? -14.881 9.528 14.158 1.00 95.12 214 MET A C 1
ATOM 1702 O O . MET A 1 214 ? -15.007 9.877 12.981 1.00 95.12 214 MET A O 1
ATOM 1706 N N . SER A 1 215 ? -13.710 9.533 14.787 1.00 95.19 215 SER A N 1
ATOM 1707 C CA . SER A 1 215 ? -12.447 9.718 14.087 1.00 95.19 215 SER A CA 1
ATOM 1708 C C . SER A 1 215 ? -12.260 8.669 12.982 1.00 95.19 215 SER A C 1
ATOM 1710 O O . SER A 1 215 ? -12.788 7.551 13.041 1.00 95.19 215 SER A O 1
ATOM 1712 N N . VAL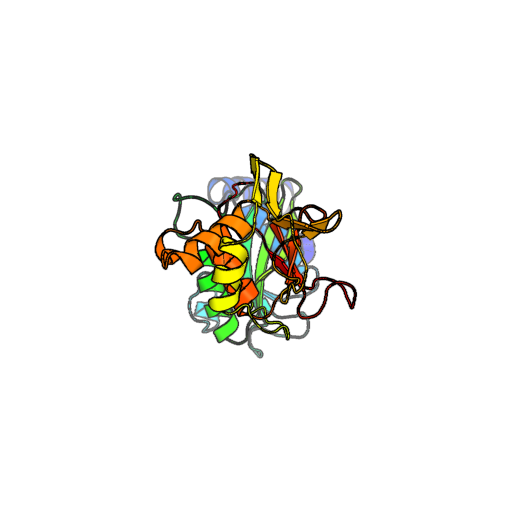 A 1 216 ? -11.457 9.014 11.970 1.00 94.31 216 VAL A N 1
ATOM 1713 C CA . VAL A 1 216 ? -11.099 8.087 10.884 1.00 94.31 216 VAL A CA 1
ATOM 1714 C C . VAL A 1 216 ? -10.481 6.812 11.463 1.00 94.31 216 VAL A C 1
ATOM 1716 O O . VAL A 1 216 ? -10.902 5.714 11.101 1.00 94.31 216 VAL A O 1
ATOM 1719 N N . SER A 1 217 ? -9.572 6.940 12.431 1.00 95.62 217 SER A N 1
ATOM 1720 C CA . SER A 1 217 ? -8.938 5.812 13.117 1.00 95.62 217 SER A CA 1
ATOM 1721 C C . SER A 1 217 ? -9.954 4.877 13.776 1.00 95.62 217 SER A C 1
ATOM 1723 O O . SER A 1 217 ? -9.892 3.663 13.581 1.00 95.62 217 SER A O 1
ATOM 1725 N N . SER A 1 218 ? -10.925 5.430 14.508 1.00 96.31 218 SER A N 1
ATOM 1726 C CA . SER A 1 218 ? -11.985 4.654 15.164 1.00 96.31 218 SER A CA 1
ATOM 1727 C C . SER A 1 218 ? -12.909 3.979 14.154 1.00 96.31 218 SER A C 1
ATOM 1729 O O . SER A 1 218 ? -13.271 2.813 14.323 1.00 96.31 218 SER A O 1
ATOM 1731 N N . SER A 1 219 ? -13.224 4.658 13.046 1.00 96.88 219 SER A N 1
ATOM 1732 C CA . SER A 1 219 ? -14.005 4.060 11.959 1.00 96.88 219 SER A CA 1
ATOM 1733 C C . SER A 1 219 ? -13.292 2.864 11.310 1.00 96.88 219 SER A C 1
ATOM 1735 O O . SER A 1 219 ? -13.933 1.843 11.054 1.00 96.88 219 SER A O 1
ATOM 1737 N N . ILE A 1 220 ? -11.965 2.942 11.131 1.00 96.56 220 ILE A N 1
ATOM 1738 C CA . ILE A 1 220 ? -11.138 1.851 10.595 1.00 96.56 220 ILE A CA 1
ATOM 1739 C C . ILE A 1 220 ? -11.112 0.672 11.570 1.00 96.56 220 ILE A C 1
ATOM 1741 O O . ILE A 1 220 ? -11.337 -0.464 11.159 1.00 96.56 220 ILE A O 1
ATOM 1745 N N . VAL A 1 221 ? -10.876 0.916 12.863 1.00 96.62 221 VAL A N 1
ATOM 1746 C CA . VAL A 1 221 ? -10.859 -0.150 13.881 1.00 96.62 221 VAL A CA 1
ATOM 1747 C C . VAL A 1 221 ? -12.200 -0.877 13.942 1.00 96.62 221 VAL A C 1
ATOM 1749 O O . VAL A 1 221 ? -12.229 -2.109 13.925 1.00 96.62 221 VAL A O 1
ATOM 1752 N N . LEU A 1 222 ? -13.312 -0.136 13.937 1.00 97.06 222 LEU A N 1
ATOM 1753 C CA . LEU A 1 222 ? -14.644 -0.735 13.923 1.00 97.06 222 LEU A CA 1
ATOM 1754 C C . LEU A 1 222 ? -14.879 -1.587 12.665 1.00 97.06 222 LEU A C 1
ATOM 1756 O O . LEU A 1 222 ? -15.458 -2.669 12.766 1.00 97.06 222 LEU A O 1
ATOM 1760 N N . ASP A 1 223 ? -14.442 -1.128 11.489 1.00 97.12 223 ASP A N 1
ATOM 1761 C CA . ASP A 1 223 ? -14.541 -1.899 10.243 1.00 97.12 223 ASP A CA 1
ATOM 1762 C C . ASP A 1 223 ? -13.713 -3.195 10.305 1.00 97.12 223 ASP A C 1
ATOM 1764 O O . ASP A 1 223 ? -14.207 -4.271 9.964 1.00 97.12 223 ASP A O 1
ATOM 1768 N N . LEU A 1 224 ? -12.488 -3.134 10.837 1.00 96.94 224 LEU A N 1
ATOM 1769 C CA . LEU A 1 224 ? -11.636 -4.311 11.033 1.00 96.94 224 LEU A CA 1
ATOM 1770 C C . LEU A 1 224 ? -12.289 -5.337 11.975 1.00 96.94 224 LEU A C 1
ATOM 1772 O O . LEU A 1 224 ? -12.321 -6.528 11.658 1.00 96.94 224 LEU A O 1
ATOM 1776 N N . TRP A 1 225 ? -12.876 -4.894 13.089 1.00 96.56 225 TRP A N 1
ATOM 1777 C CA . TRP A 1 225 ? -13.620 -5.778 13.995 1.00 96.56 225 TRP A CA 1
ATOM 1778 C C . TRP A 1 225 ? -14.854 -6.388 13.327 1.00 96.56 225 TRP A C 1
ATOM 1780 O O . TRP A 1 225 ? -15.105 -7.585 13.469 1.00 96.56 225 TRP A O 1
ATOM 1790 N N . LYS A 1 226 ? -15.591 -5.602 12.533 1.00 96.00 226 LYS A N 1
ATOM 1791 C CA . LYS A 1 226 ? -16.745 -6.083 11.753 1.00 96.00 226 LYS A CA 1
ATOM 1792 C C . LYS A 1 226 ? -16.374 -7.125 10.703 1.00 96.00 226 LYS A C 1
ATOM 1794 O O . LYS A 1 226 ? -17.191 -7.985 10.385 1.00 96.00 226 LYS A O 1
ATOM 1799 N N . ARG A 1 227 ? -15.138 -7.094 10.207 1.00 96.31 227 ARG A N 1
ATOM 1800 C CA . ARG A 1 227 ? -14.568 -8.106 9.303 1.00 96.31 227 ARG A CA 1
ATOM 1801 C C . ARG A 1 227 ? -14.086 -9.367 10.023 1.00 96.31 227 ARG A C 1
ATOM 1803 O O . ARG A 1 227 ? -13.498 -10.230 9.374 1.00 96.31 227 ARG A O 1
ATOM 1810 N N . GLY A 1 228 ? -14.295 -9.479 11.336 1.00 95.50 228 GLY A N 1
ATOM 1811 C CA . GLY A 1 228 ? -13.877 -10.632 12.132 1.00 95.50 228 GLY A CA 1
ATOM 1812 C C . GLY A 1 228 ? -12.372 -10.684 12.393 1.00 95.50 228 GLY A C 1
ATOM 1813 O O . GLY A 1 228 ? -11.819 -11.769 12.573 1.00 95.50 228 GLY A O 1
ATOM 1814 N N . LEU A 1 229 ? -11.690 -9.534 12.367 1.00 95.69 229 LEU A N 1
ATOM 1815 C CA . LEU A 1 229 ? -10.253 -9.437 12.615 1.00 95.69 229 LEU A CA 1
ATOM 1816 C C . LEU A 1 229 ? -9.966 -9.068 14.070 1.00 95.69 229 LEU A C 1
ATOM 1818 O O . LEU A 1 229 ? -10.635 -8.222 14.661 1.00 95.69 229 LEU A O 1
ATOM 1822 N N . ASN A 1 230 ? -8.899 -9.643 14.622 1.00 94.56 230 ASN A N 1
ATOM 1823 C CA . ASN A 1 230 ? -8.340 -9.197 15.893 1.00 94.56 230 ASN A CA 1
ATOM 1824 C C . ASN A 1 230 ? -7.257 -8.147 15.638 1.00 94.56 230 ASN A C 1
ATOM 1826 O O . ASN A 1 230 ? -6.229 -8.447 15.023 1.00 94.56 230 ASN A O 1
ATOM 1830 N N . THR A 1 231 ? -7.475 -6.923 16.110 1.00 94.81 231 THR A N 1
ATOM 1831 C CA . THR A 1 231 ? -6.505 -5.833 15.998 1.00 94.81 231 THR A CA 1
ATOM 1832 C C . THR A 1 231 ? -5.592 -5.790 17.218 1.00 94.81 231 THR A C 1
ATOM 1834 O O . THR A 1 231 ? -6.025 -5.909 18.365 1.00 94.81 231 THR A O 1
ATOM 1837 N N . ARG A 1 232 ? -4.301 -5.567 16.981 1.00 93.06 232 ARG A N 1
ATOM 1838 C CA . ARG A 1 232 ? -3.310 -5.259 18.019 1.00 93.06 232 ARG A CA 1
ATOM 1839 C C . ARG A 1 232 ? -2.442 -4.097 17.576 1.00 93.06 232 ARG A C 1
ATOM 1841 O O . ARG A 1 232 ? -2.306 -3.862 16.377 1.00 93.06 232 ARG A O 1
ATOM 1848 N N . SER A 1 233 ? -1.780 -3.446 18.529 1.00 92.56 233 SER A N 1
ATOM 1849 C CA . SER A 1 233 ? -0.788 -2.414 18.225 1.00 92.56 233 SER A CA 1
ATOM 1850 C C . SER A 1 233 ? 0.264 -2.917 17.224 1.00 92.56 233 SER A C 1
ATOM 1852 O O . SER A 1 233 ? 0.928 -3.947 17.428 1.00 92.56 233 SER A O 1
ATOM 1854 N N . GLY A 1 234 ? 0.403 -2.172 16.129 1.00 94.12 234 GLY A N 1
ATOM 1855 C CA . GLY A 1 234 ? 1.379 -2.388 15.065 1.00 94.12 234 GLY A CA 1
ATOM 1856 C C . GLY A 1 234 ? 2.743 -1.752 15.342 1.00 94.12 234 GLY A C 1
ATOM 1857 O O . GLY A 1 234 ? 3.633 -1.884 14.507 1.00 94.12 234 GLY A O 1
ATOM 1858 N N . PHE A 1 235 ? 2.945 -1.122 16.510 1.00 91.56 235 PHE A N 1
ATOM 1859 C CA . PHE A 1 235 ? 4.126 -0.310 16.851 1.00 91.56 235 PHE A CA 1
ATOM 1860 C C . PHE A 1 235 ? 5.469 -0.959 16.477 1.00 91.56 235 PHE A C 1
ATOM 1862 O O . PHE A 1 235 ? 6.335 -0.319 15.888 1.00 91.56 235 PHE A O 1
ATOM 1869 N N . LYS A 1 236 ? 5.624 -2.265 16.739 1.00 90.19 236 LYS A N 1
ATOM 1870 C CA . LYS A 1 236 ? 6.852 -3.026 16.423 1.00 90.19 236 LYS A CA 1
ATOM 1871 C C . LYS A 1 236 ? 7.194 -3.085 14.925 1.00 90.19 236 LYS A C 1
ATOM 1873 O O . LYS A 1 236 ? 8.289 -3.514 14.580 1.00 90.19 236 LYS A O 1
ATOM 1878 N N . TYR A 1 237 ? 6.257 -2.706 14.065 1.00 91.56 237 TYR A N 1
ATOM 1879 C CA . TYR A 1 237 ? 6.346 -2.763 12.611 1.00 91.56 237 TYR A CA 1
ATOM 1880 C C . TYR A 1 237 ? 6.178 -1.385 11.954 1.00 91.56 237 TYR A C 1
ATOM 1882 O O . TYR A 1 237 ? 5.986 -1.328 10.745 1.00 91.56 237 TYR A O 1
ATOM 1890 N N . GLY A 1 238 ? 6.190 -0.287 12.725 1.00 92.00 238 GLY A N 1
ATOM 1891 C CA . GLY A 1 238 ? 5.986 1.062 12.178 1.00 92.00 238 GLY A CA 1
ATOM 1892 C C . GLY A 1 238 ? 4.589 1.285 11.584 1.00 92.00 238 GLY A C 1
ATOM 1893 O O . GLY A 1 238 ? 4.416 2.119 10.705 1.00 92.00 238 GLY A O 1
ATOM 1894 N N . THR A 1 239 ? 3.595 0.517 12.033 1.00 94.25 239 THR A N 1
ATOM 1895 C CA . THR A 1 239 ? 2.194 0.630 11.597 1.00 94.25 239 THR A CA 1
ATOM 1896 C C . THR A 1 239 ? 1.288 0.843 12.800 1.00 94.25 239 THR A C 1
ATOM 1898 O O . THR A 1 239 ? 1.692 0.591 13.940 1.00 94.25 239 THR A O 1
ATOM 1901 N N . LYS A 1 240 ? 0.058 1.314 12.576 1.00 94.75 240 LYS A N 1
ATOM 1902 C CA . LYS A 1 240 ? -0.872 1.564 13.678 1.00 94.75 240 LYS A CA 1
ATOM 1903 C C . LYS A 1 240 ? -1.442 0.254 14.210 1.00 94.75 240 LYS A C 1
ATOM 1905 O O . LYS A 1 240 ? -1.368 -0.003 15.413 1.00 94.75 240 LYS A O 1
ATOM 1910 N N . TRP A 1 241 ? -1.905 -0.615 13.313 1.00 95.69 241 TRP A N 1
ATOM 1911 C CA . TRP A 1 241 ? -2.469 -1.910 13.680 1.00 95.69 241 TRP A CA 1
ATOM 1912 C C . TRP A 1 241 ? -1.799 -3.056 12.941 1.00 95.69 241 TRP A C 1
ATOM 1914 O O . TRP A 1 241 ? -1.423 -2.956 11.778 1.00 95.69 241 TRP A O 1
ATOM 1924 N N . ARG A 1 242 ? -1.722 -4.197 13.615 1.00 95.62 242 ARG A N 1
ATOM 1925 C CA . ARG A 1 242 ? -1.527 -5.503 12.992 1.00 95.62 242 ARG A CA 1
ATOM 1926 C C . ARG A 1 242 ? -2.790 -6.326 13.209 1.00 95.62 242 ARG A C 1
ATOM 1928 O O . ARG A 1 242 ? -3.311 -6.352 14.326 1.00 95.62 242 ARG A O 1
ATOM 1935 N N . CYS A 1 243 ? -3.281 -6.969 12.158 1.00 96.00 243 CYS A N 1
ATOM 1936 C CA . CYS A 1 243 ? -4.570 -7.655 12.184 1.00 96.00 243 CYS A CA 1
ATOM 1937 C C . CYS A 1 243 ? -4.385 -9.161 12.022 1.00 96.00 243 CYS A C 1
ATOM 1939 O O . CYS A 1 243 ? -3.645 -9.600 11.142 1.00 96.00 243 CYS A O 1
ATOM 1941 N N . TYR A 1 244 ? -5.076 -9.942 12.849 1.00 95.56 244 TYR A N 1
ATOM 1942 C CA . TYR A 1 244 ? -5.084 -11.402 12.796 1.00 95.56 244 TYR A CA 1
ATOM 1943 C C . TYR A 1 244 ? -6.446 -11.905 12.306 1.00 95.56 244 TYR A C 1
ATOM 1945 O O . TYR A 1 244 ? -7.470 -11.389 12.758 1.00 95.56 244 TYR A O 1
ATOM 1953 N N . PRO A 1 245 ? -6.480 -12.915 11.418 1.00 93.88 245 PRO A N 1
ATOM 1954 C CA . PRO A 1 245 ? -7.733 -13.518 10.975 1.00 93.88 245 PRO A CA 1
ATOM 1955 C C . PRO A 1 245 ? -8.355 -14.433 12.030 1.00 93.88 245 PRO A C 1
ATOM 1957 O O . PRO A 1 245 ? -9.556 -14.662 11.986 1.00 93.88 245 PRO A O 1
ATOM 1960 N N . SER A 1 246 ? -7.556 -14.973 12.951 1.00 90.94 246 SER A N 1
ATOM 1961 C CA . SER A 1 246 ? -7.994 -15.854 14.034 1.00 90.94 246 SER A CA 1
ATOM 1962 C C . SER A 1 246 ? -7.487 -15.342 15.387 1.00 90.94 246 SER A C 1
ATOM 1964 O O . SER A 1 246 ? -7.085 -14.180 15.519 1.00 90.94 246 SER A O 1
ATOM 1966 N N . ILE A 1 247 ? -7.537 -16.196 16.408 1.00 86.69 247 ILE A N 1
ATOM 1967 C CA . ILE A 1 247 ? -7.101 -15.872 17.764 1.00 86.69 247 ILE A CA 1
ATOM 1968 C C . ILE A 1 247 ? -5.607 -15.516 17.758 1.00 86.69 247 ILE A C 1
ATOM 1970 O O . ILE A 1 247 ? -4.777 -16.152 17.100 1.00 86.69 247 ILE A O 1
ATOM 1974 N N . VAL A 1 248 ? -5.246 -14.480 18.516 1.00 84.31 248 VAL A N 1
ATOM 1975 C CA . VAL A 1 248 ? -3.850 -14.053 18.652 1.00 84.31 248 VAL A CA 1
ATOM 1976 C C . VAL A 1 248 ? -3.028 -15.178 19.282 1.00 84.31 248 VAL A C 1
ATOM 1978 O O . VAL A 1 248 ? -3.360 -15.671 20.354 1.00 84.31 248 VAL A O 1
ATOM 1981 N N . GLY A 1 249 ? -1.920 -15.543 18.635 1.00 81.38 249 GLY A N 1
ATOM 1982 C CA . GLY A 1 249 ? -1.008 -16.593 19.103 1.00 81.38 249 GLY A CA 1
ATOM 1983 C C . GLY A 1 249 ? -1.032 -17.874 18.267 1.00 81.38 249 GLY A C 1
ATOM 1984 O O . GLY A 1 249 ? -0.074 -18.638 18.334 1.00 81.38 249 GLY A O 1
ATOM 1985 N N . GLU A 1 250 ? -2.045 -18.077 17.420 1.00 81.56 250 GLU A N 1
ATOM 1986 C CA . GLU A 1 250 ? -2.095 -19.219 16.487 1.00 81.56 250 GLU A CA 1
ATOM 1987 C C . GLU A 1 250 ? -1.240 -19.009 15.223 1.00 81.56 250 GLU A C 1
ATOM 1989 O O . GLU A 1 250 ? -0.932 -19.959 14.505 1.00 81.56 250 GLU A O 1
ATOM 1994 N N . GLY A 1 251 ? -0.825 -17.768 14.951 1.00 83.38 251 GLY A N 1
ATOM 1995 C CA . GLY A 1 251 ? -0.016 -17.414 13.789 1.00 83.38 251 GLY A CA 1
ATOM 1996 C C . GLY A 1 251 ? 0.477 -15.967 13.811 1.00 83.38 251 GLY A C 1
ATOM 1997 O O . GLY A 1 251 ? 0.289 -15.231 14.784 1.00 83.38 251 GLY A O 1
ATOM 1998 N N . HIS A 1 252 ? 1.128 -15.554 12.723 1.00 88.56 252 HIS A N 1
ATOM 1999 C CA . HIS A 1 252 ? 1.533 -14.164 12.505 1.00 88.56 252 HIS A CA 1
ATOM 2000 C C . HIS A 1 252 ? 0.367 -13.329 11.962 1.00 88.56 252 HIS A C 1
ATOM 2002 O O . HIS A 1 252 ? -0.525 -13.866 11.313 1.00 88.56 252 HIS A O 1
ATOM 2008 N N . ALA A 1 253 ? 0.391 -12.015 12.201 1.00 92.62 253 ALA A N 1
ATOM 2009 C CA . ALA A 1 253 ? -0.551 -11.086 11.583 1.00 92.62 253 ALA A CA 1
ATOM 2010 C C . ALA A 1 253 ? -0.196 -10.919 10.094 1.00 92.62 253 ALA A C 1
ATOM 2012 O O . ALA A 1 253 ? 0.897 -10.422 9.809 1.00 92.62 253 ALA A O 1
ATOM 2013 N N . PRO A 1 254 ? -1.065 -11.316 9.146 1.00 94.06 254 PRO A N 1
ATOM 2014 C CA . PRO A 1 254 ? -0.776 -11.163 7.722 1.00 94.06 254 PRO A CA 1
ATOM 2015 C C . PRO A 1 254 ? -1.008 -9.733 7.214 1.00 94.06 254 PRO A C 1
ATOM 2017 O O . PRO A 1 254 ? -0.557 -9.409 6.118 1.00 94.06 254 PRO A O 1
ATOM 2020 N N . TRP A 1 255 ? -1.678 -8.873 7.992 1.00 96.00 255 TRP A N 1
ATOM 2021 C CA . TRP A 1 255 ? -1.938 -7.482 7.616 1.00 96.00 255 TRP A CA 1
ATOM 2022 C C . TRP A 1 255 ? -1.339 -6.509 8.624 1.00 96.00 255 TRP A C 1
ATOM 2024 O O . TRP A 1 255 ? -1.574 -6.618 9.831 1.00 96.00 255 TRP A O 1
ATOM 2034 N N . LEU A 1 256 ? -0.614 -5.527 8.098 1.00 96.19 256 LEU A N 1
ATOM 2035 C CA . LEU A 1 256 ? -0.172 -4.335 8.806 1.00 96.19 256 LEU A CA 1
ATOM 2036 C C . LEU A 1 256 ? -0.926 -3.146 8.210 1.00 96.19 256 LEU A C 1
ATOM 2038 O O . LEU A 1 256 ? -0.896 -2.945 6.998 1.00 96.19 256 LEU A O 1
ATOM 2042 N N . VAL A 1 257 ? -1.632 -2.398 9.050 1.00 95.31 257 VAL A N 1
ATOM 2043 C CA . VAL A 1 257 ? -2.520 -1.306 8.649 1.00 95.31 257 VAL A CA 1
ATOM 2044 C C . VAL A 1 257 ? -1.951 0.002 9.182 1.00 95.31 257 VAL A C 1
ATOM 2046 O O . VAL A 1 257 ? -1.710 0.156 10.384 1.00 95.31 257 VAL A O 1
ATOM 2049 N N . VAL A 1 258 ? -1.713 0.935 8.266 1.00 92.31 258 VAL A N 1
ATOM 2050 C CA . VAL A 1 258 ? -1.278 2.300 8.569 1.00 92.31 258 VAL A CA 1
ATOM 2051 C C . VAL A 1 258 ? -2.517 3.172 8.738 1.00 92.31 258 VAL A C 1
ATOM 2053 O O . VAL A 1 258 ? -3.486 3.028 7.997 1.00 92.31 258 VAL A O 1
ATOM 2056 N N . ASP A 1 259 ? -2.491 4.045 9.738 1.00 89.94 259 ASP A N 1
ATOM 2057 C CA . ASP A 1 259 ? -3.545 5.028 9.957 1.00 89.94 259 ASP A CA 1
ATOM 2058 C C . ASP A 1 259 ? -3.327 6.216 9.010 1.00 89.94 259 ASP A C 1
ATOM 2060 O O . ASP A 1 259 ? -2.285 6.862 9.112 1.00 89.94 259 ASP A O 1
ATOM 2064 N N . PRO A 1 260 ? -4.267 6.515 8.099 1.00 84.00 260 PRO A N 1
ATOM 2065 C CA . PRO A 1 260 ? -4.110 7.613 7.151 1.00 84.00 260 PRO A CA 1
ATOM 2066 C C . PRO A 1 260 ? -4.251 8.996 7.802 1.00 84.00 260 PRO A C 1
ATOM 2068 O O . PRO A 1 260 ? -3.977 9.992 7.146 1.00 84.00 260 PRO A O 1
ATOM 2071 N N . SER A 1 261 ? -4.711 9.080 9.057 1.00 80.00 261 SER A N 1
ATOM 2072 C CA . SER A 1 261 ? -4.811 10.348 9.794 1.00 80.00 261 SER A CA 1
ATOM 2073 C C . SER A 1 261 ? -3.515 10.744 10.508 1.00 80.00 261 SER A C 1
ATOM 2075 O O . SER A 1 261 ? -3.397 11.870 10.990 1.00 80.00 261 SER A O 1
ATOM 2077 N N . LEU A 1 262 ? -2.552 9.822 10.589 1.00 66.44 262 LEU A N 1
ATOM 2078 C CA . LEU A 1 262 ? -1.222 10.096 11.111 1.00 66.44 262 LEU A CA 1
ATOM 2079 C C . LEU A 1 262 ? -0.316 10.421 9.924 1.00 66.44 262 LEU A C 1
ATOM 2081 O O . LEU A 1 262 ? 0.132 9.517 9.219 1.00 66.44 262 LEU A O 1
ATOM 2085 N N . ASP A 1 263 ? -0.046 11.708 9.716 1.00 53.25 263 ASP A N 1
ATOM 2086 C CA . ASP A 1 263 ? 1.091 12.120 8.898 1.00 53.25 263 ASP A CA 1
ATOM 2087 C C . ASP A 1 263 ? 2.355 11.628 9.622 1.00 53.25 263 ASP A C 1
ATOM 2089 O O . ASP A 1 263 ? 2.672 12.097 10.719 1.00 53.25 263 ASP A O 1
ATOM 2093 N N . ASN A 1 264 ? 3.026 10.625 9.052 1.00 43.91 264 ASN A N 1
ATOM 2094 C CA . ASN A 1 264 ? 4.360 10.208 9.491 1.00 43.91 264 ASN A CA 1
ATOM 2095 C C . ASN A 1 264 ? 5.425 11.109 8.870 1.00 43.91 264 ASN A C 1
ATOM 2097 O O . ASN A 1 264 ? 5.355 11.327 7.639 1.00 43.91 264 ASN A O 1
#

Sequence (264 aa):
MFSRNHRGVSFPSIPDDNAMLGWVNERLMNDPALIQEYAILEALRVPGNKVVLQHNFSKLGIDDSNSWGIRWASDKHPSKHKPDSEVIWFNSSELLSGNSDQSHSLESLLHWSNEVCSKDRISEVLVVDEEKSVVTYRISESNPTGVLIPPEFDEFQRISNLESIDLGENGVFIIHDDDWAFDAIGLPLHGGRQLENIEYEVVQSVTNRATESMSVSSSIVLDLWKRGLNTRSGFKYGTKWRCYPSIVGEGHAPWLVVDPSLDN